Protein AF-A0ABD0YDI0-F1 (afdb_monomer)

Nearest PDB structures (foldseek):
  4bva-assembly1_A  TM=8.780E-01  e=1.620E-19  Mus musculus
  4bv8-assembly2_B-3  TM=8.651E-01  e=1.953E-19  Mus musculus
  4bv8-assembly1_A-2  TM=8.712E-01  e=3.218E-19  Mus musculus
  4bv9-assembly1_A  TM=8.479E-01  e=2.213E-19  Mus musculus
  2i99-assembly1_B  TM=8.454E-01  e=2.355E-19  Homo sapiens

Sequence (232 aa):
MPCGVGGEALGCKIVTAFSNNSQLGLPSVMANILLHDPNTGQLKIILEGNTLTGLRTAAASVVATKELHSGEKCRLAILGAGIQAKAHAFALNHAFKFKENEKAKKLVEELRAECLTDGTDFQVSSTAEQCVRDADVICTTTYASEPILHFEWIKPGVHINAVGAGVNHHSELDTRTYQNSVVVTDSMASASEELKGLANIGVPVYAEIGQIINKTVKIPKTHCTIFHSLGR

Structure (mmCIF, N/CA/C/O backbone):
data_AF-A0ABD0YDI0-F1
#
_entry.id   AF-A0ABD0YDI0-F1
#
loop_
_atom_site.group_PDB
_atom_site.id
_atom_site.type_symbol
_atom_site.label_atom_id
_atom_site.label_alt_id
_atom_site.label_comp_id
_atom_site.label_asym_id
_atom_site.label_entity_id
_atom_site.label_seq_id
_atom_site.pdbx_PDB_ins_code
_atom_site.Cartn_x
_atom_site.Cartn_y
_atom_site.Cartn_z
_atom_site.occupancy
_atom_site.B_iso_or_equiv
_atom_site.auth_seq_id
_atom_site.auth_comp_id
_atom_site.auth_asym_id
_atom_site.auth_atom_id
_atom_site.pdbx_PDB_model_num
ATOM 1 N N . MET A 1 1 ? 14.199 -6.241 -9.375 1.00 85.50 1 MET A N 1
ATOM 2 C CA . MET A 1 1 ? 12.826 -6.784 -9.305 1.00 85.50 1 MET A CA 1
ATOM 3 C C . MET A 1 1 ? 12.355 -7.120 -10.722 1.00 85.50 1 MET A C 1
ATOM 5 O O . MET A 1 1 ? 11.750 -6.263 -11.363 1.00 85.50 1 MET A O 1
ATOM 9 N N . PRO A 1 2 ? 12.702 -8.306 -11.251 1.00 91.38 2 PRO A N 1
ATOM 10 C CA . PRO A 1 2 ? 12.219 -8.768 -12.552 1.00 91.38 2 PRO A CA 1
ATOM 11 C C . PRO A 1 2 ? 10.779 -9.296 -12.461 1.00 91.38 2 PRO A C 1
ATOM 13 O O . PRO A 1 2 ? 10.384 -9.836 -11.424 1.00 91.38 2 PRO A O 1
ATOM 16 N N . CYS A 1 3 ? 10.012 -9.142 -13.538 1.00 90.06 3 CYS A N 1
ATOM 17 C CA . CYS A 1 3 ? 8.675 -9.709 -13.701 1.00 90.06 3 CYS A CA 1
ATOM 18 C C . CYS A 1 3 ? 8.372 -9.948 -15.189 1.00 90.06 3 CYS A C 1
ATOM 20 O O . CYS A 1 3 ? 8.832 -9.197 -16.053 1.00 90.06 3 CYS A O 1
ATOM 22 N N . GLY A 1 4 ? 7.580 -10.979 -15.475 1.00 89.38 4 GLY A N 1
ATOM 23 C CA . GLY A 1 4 ? 7.004 -11.232 -16.789 1.00 89.38 4 GLY A CA 1
ATOM 24 C C . GLY A 1 4 ? 5.523 -11.571 -16.655 1.00 89.38 4 GLY A C 1
ATOM 25 O O . GLY A 1 4 ? 5.143 -12.308 -15.748 1.00 89.38 4 GLY A O 1
ATOM 26 N N . VAL A 1 5 ? 4.696 -11.039 -17.553 1.00 86.19 5 VAL A N 1
ATOM 27 C CA . VAL A 1 5 ? 3.247 -11.282 -17.589 1.00 86.19 5 VAL A CA 1
ATOM 28 C C . VAL A 1 5 ? 2.918 -11.962 -18.907 1.00 86.19 5 VAL A C 1
ATOM 30 O O . VAL A 1 5 ? 2.913 -11.299 -19.934 1.00 86.19 5 VAL A O 1
ATOM 33 N N . GLY A 1 6 ? 2.704 -13.281 -18.891 1.00 76.81 6 GLY A N 1
ATOM 34 C CA . GLY A 1 6 ? 2.026 -14.036 -19.959 1.00 76.81 6 GLY A CA 1
ATOM 35 C C . GLY A 1 6 ? 2.471 -13.818 -21.415 1.00 76.81 6 GLY A C 1
ATOM 36 O O . GLY A 1 6 ? 1.663 -14.035 -22.307 1.00 76.81 6 GLY A O 1
ATOM 37 N N . GLY A 1 7 ? 3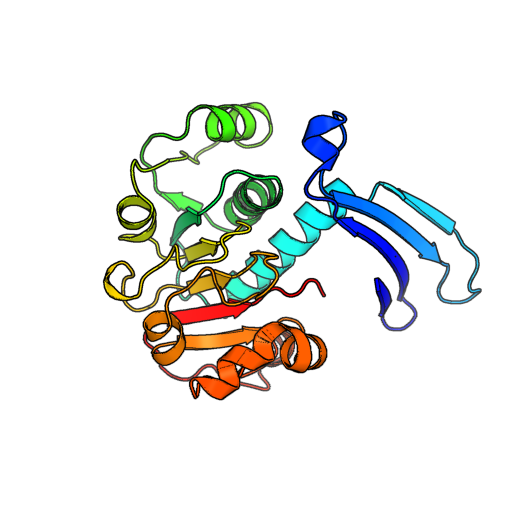.704 -13.376 -21.681 1.00 79.00 7 GLY A N 1
ATOM 38 C CA . GLY A 1 7 ? 4.147 -12.996 -23.033 1.00 79.00 7 GLY A CA 1
ATOM 39 C C . GLY A 1 7 ? 3.702 -11.597 -23.496 1.00 79.00 7 GLY A C 1
ATOM 40 O O . GLY A 1 7 ? 4.008 -11.208 -24.616 1.00 79.00 7 GLY A O 1
ATOM 41 N N . GLU A 1 8 ? 3.024 -10.825 -22.646 1.00 87.06 8 GLU A N 1
ATOM 42 C CA . GLU A 1 8 ? 2.584 -9.448 -22.910 1.00 87.06 8 GLU A CA 1
ATOM 43 C C . GLU A 1 8 ? 3.627 -8.412 -22.479 1.00 87.06 8 GLU A C 1
ATOM 45 O O . GLU A 1 8 ? 3.848 -7.413 -23.162 1.00 87.06 8 GLU A O 1
ATOM 50 N N . ALA A 1 9 ? 4.296 -8.654 -21.349 1.00 90.00 9 ALA A N 1
ATOM 51 C CA . ALA A 1 9 ? 5.314 -7.758 -20.819 1.00 90.00 9 ALA A CA 1
ATOM 52 C C . ALA A 1 9 ? 6.461 -8.541 -20.181 1.00 90.00 9 ALA A C 1
ATOM 54 O O . ALA A 1 9 ? 6.240 -9.516 -19.462 1.00 90.00 9 ALA A O 1
ATOM 55 N N . LEU A 1 10 ? 7.689 -8.073 -20.404 1.00 95.12 10 LEU A N 1
ATOM 56 C CA . LEU A 1 10 ? 8.893 -8.550 -19.733 1.00 95.12 10 LEU A CA 1
ATOM 57 C C . LEU A 1 10 ? 9.683 -7.337 -19.250 1.00 95.12 10 LEU A C 1
ATOM 59 O O . LEU A 1 10 ? 10.094 -6.498 -20.051 1.00 95.12 10 LEU A O 1
ATOM 63 N N . GLY A 1 11 ? 9.896 -7.226 -17.941 1.00 94.44 11 GLY A N 1
ATOM 64 C CA . GLY A 1 11 ? 10.558 -6.057 -17.386 1.00 94.44 11 GLY A CA 1
ATOM 65 C C . GLY A 1 11 ? 11.353 -6.321 -16.121 1.00 94.44 11 GLY A C 1
ATOM 66 O O . GLY A 1 11 ? 11.155 -7.305 -15.408 1.00 94.44 11 GLY A O 1
ATOM 67 N N . CYS A 1 12 ? 12.267 -5.404 -15.826 1.00 94.44 12 CYS A N 1
ATOM 68 C CA . CYS A 1 12 ? 13.015 -5.397 -14.581 1.00 94.44 12 CYS A CA 1
ATOM 69 C C . CYS A 1 12 ? 13.121 -3.980 -14.037 1.00 94.44 12 CYS A C 1
ATOM 71 O O . CYS A 1 12 ? 13.589 -3.073 -14.722 1.00 94.44 12 CYS A O 1
ATOM 73 N N . LYS A 1 13 ? 12.724 -3.804 -12.776 1.00 92.69 13 LYS A N 1
ATOM 74 C CA . LYS A 1 13 ? 13.019 -2.588 -12.022 1.00 92.69 13 LYS A CA 1
ATOM 75 C C . LYS A 1 13 ? 14.285 -2.785 -11.202 1.00 92.69 13 LYS A C 1
ATOM 77 O O . LYS A 1 13 ? 14.351 -3.701 -10.375 1.00 92.69 13 LYS A O 1
ATOM 82 N N . ILE A 1 14 ? 15.249 -1.895 -11.375 1.00 92.88 14 ILE A N 1
ATOM 83 C CA . ILE A 1 14 ? 16.380 -1.732 -10.464 1.00 92.88 14 ILE A CA 1
ATOM 84 C C . ILE A 1 14 ? 16.032 -0.556 -9.562 1.00 92.88 14 ILE A C 1
ATOM 86 O O . ILE A 1 14 ? 15.729 0.518 -10.068 1.00 92.88 14 ILE A O 1
ATOM 90 N N . VAL A 1 15 ? 16.031 -0.769 -8.249 1.00 88.19 15 VAL A N 1
ATOM 91 C CA . VAL A 1 15 ? 15.717 0.260 -7.253 1.00 88.19 15 VAL A CA 1
ATOM 92 C C . VAL A 1 15 ? 16.825 0.316 -6.211 1.00 88.19 15 VAL A C 1
ATOM 94 O O . VAL A 1 15 ? 17.349 -0.722 -5.807 1.00 88.19 15 VAL A O 1
ATOM 97 N N . THR A 1 16 ? 17.180 1.523 -5.791 1.00 86.88 16 THR A N 1
ATOM 98 C CA . THR A 1 16 ? 18.127 1.800 -4.714 1.00 86.88 16 THR A CA 1
ATOM 99 C C . THR A 1 16 ? 17.454 2.670 -3.659 1.00 86.88 16 THR A C 1
ATOM 101 O O . THR A 1 16 ? 16.682 3.567 -3.993 1.00 86.88 16 THR A O 1
ATOM 104 N N . ALA A 1 17 ? 17.737 2.396 -2.386 1.00 81.06 17 ALA A N 1
ATOM 105 C CA . ALA A 1 17 ? 17.218 3.150 -1.251 1.00 81.06 17 ALA A CA 1
ATOM 106 C C . ALA A 1 17 ? 18.374 3.503 -0.305 1.00 81.06 17 ALA A C 1
ATOM 108 O O . ALA A 1 17 ? 19.004 2.618 0.269 1.00 81.06 17 ALA A O 1
ATOM 109 N N . PHE A 1 18 ? 18.670 4.795 -0.178 1.00 81.81 18 PHE A N 1
ATOM 110 C CA . PHE A 1 18 ? 19.773 5.331 0.620 1.00 81.81 18 PHE A CA 1
ATOM 111 C C . PHE A 1 18 ? 19.256 6.495 1.469 1.00 81.81 18 PHE A C 1
ATOM 113 O O . PHE A 1 18 ? 19.060 7.608 0.979 1.00 81.81 18 PHE A O 1
ATOM 120 N N . SER A 1 19 ? 19.049 6.251 2.765 1.00 75.25 19 SER A N 1
ATOM 121 C CA . SER A 1 19 ? 18.480 7.234 3.703 1.00 75.25 19 SER A CA 1
ATOM 122 C C . SER A 1 19 ? 19.301 8.525 3.812 1.00 75.25 19 SER A C 1
ATOM 124 O O . SER A 1 19 ? 18.738 9.594 4.033 1.00 75.25 19 SER A O 1
ATOM 126 N N . ASN A 1 20 ? 20.618 8.442 3.607 1.00 81.69 20 ASN A N 1
ATOM 127 C CA . ASN A 1 20 ? 21.540 9.572 3.750 1.00 81.69 20 ASN A CA 1
ATOM 128 C C . ASN A 1 20 ? 21.683 10.428 2.479 1.00 81.69 20 ASN A C 1
ATOM 130 O O . ASN A 1 20 ? 22.379 11.440 2.512 1.00 81.69 20 ASN A O 1
ATOM 134 N N . ASN A 1 21 ? 21.020 10.077 1.370 1.00 86.44 21 ASN A N 1
ATOM 135 C CA . ASN A 1 21 ? 21.123 10.829 0.112 1.00 86.44 21 ASN A CA 1
ATOM 136 C C . ASN A 1 21 ? 20.626 12.276 0.216 1.00 86.44 21 ASN A C 1
ATOM 138 O O . ASN A 1 21 ? 21.090 13.136 -0.530 1.00 86.44 21 ASN A O 1
ATOM 142 N N . SER A 1 22 ? 19.739 12.569 1.168 1.00 77.31 22 SER A N 1
ATOM 143 C CA . SER A 1 22 ? 19.273 13.933 1.432 1.00 77.31 22 SER A CA 1
ATOM 144 C C . SER A 1 22 ? 20.418 14.886 1.790 1.00 77.31 22 SER A C 1
ATOM 146 O O . SER A 1 22 ? 20.394 16.044 1.383 1.00 77.31 22 SER A O 1
ATOM 148 N N . GLN A 1 23 ? 21.459 14.391 2.469 1.00 89.38 23 GLN A N 1
ATOM 149 C CA . GLN A 1 23 ? 22.661 15.163 2.810 1.00 89.38 23 GLN A CA 1
ATOM 150 C C . GLN A 1 23 ? 23.498 15.516 1.570 1.00 89.38 23 GLN A C 1
ATOM 152 O O . GLN A 1 23 ? 24.307 16.437 1.609 1.00 89.38 23 GLN A O 1
ATOM 157 N N . LEU A 1 24 ? 23.286 14.791 0.469 1.00 91.31 24 LEU A N 1
ATOM 158 C CA . LEU A 1 24 ? 23.951 14.977 -0.820 1.00 91.31 24 LEU A CA 1
ATOM 159 C C . LEU A 1 24 ? 23.067 15.725 -1.834 1.00 91.31 24 LEU A C 1
ATOM 161 O O . LEU A 1 24 ? 23.467 15.885 -2.983 1.00 91.31 24 LEU A O 1
ATOM 165 N N . GLY A 1 25 ? 21.854 16.140 -1.448 1.00 87.56 25 GLY A N 1
ATOM 166 C CA . GLY A 1 25 ? 20.878 16.728 -2.371 1.00 87.56 25 GLY A CA 1
ATOM 167 C C . GLY A 1 25 ? 20.294 15.736 -3.387 1.00 87.56 25 GLY A C 1
ATOM 168 O O . GLY A 1 25 ? 19.751 16.157 -4.405 1.00 87.56 25 GLY A O 1
ATOM 169 N N . LEU A 1 26 ? 20.404 14.427 -3.131 1.00 85.94 26 LEU A N 1
ATOM 170 C CA . LEU A 1 26 ? 19.903 13.364 -4.004 1.00 85.94 26 LEU A CA 1
ATOM 171 C C . LEU A 1 26 ? 18.596 12.753 -3.464 1.00 85.94 26 LEU A C 1
ATOM 173 O O . LEU A 1 26 ? 18.373 12.742 -2.248 1.00 85.94 26 LEU A O 1
ATOM 177 N N . PRO A 1 27 ? 17.740 12.176 -4.332 1.00 79.88 27 PRO A N 1
ATOM 178 C CA . PRO A 1 27 ? 16.584 11.403 -3.886 1.00 79.88 27 PRO A CA 1
ATOM 179 C C . PRO A 1 27 ? 16.993 10.211 -3.009 1.00 79.88 27 PRO A C 1
ATOM 181 O O . PRO A 1 27 ? 17.960 9.505 -3.306 1.00 79.88 27 PRO A O 1
ATOM 184 N N . SER A 1 28 ? 16.226 9.950 -1.945 1.00 76.75 28 SER A N 1
ATOM 185 C CA . SER A 1 28 ? 16.445 8.793 -1.062 1.00 76.75 28 SER A CA 1
ATOM 186 C C . SER A 1 28 ? 16.120 7.460 -1.729 1.00 76.75 28 SER A C 1
ATOM 188 O O . SER A 1 28 ? 16.680 6.438 -1.346 1.00 76.75 28 SER A O 1
ATOM 190 N N . VAL A 1 29 ? 15.249 7.471 -2.739 1.00 79.62 29 VAL A N 1
ATOM 191 C CA . VAL A 1 29 ? 14.921 6.316 -3.573 1.00 79.62 29 VAL A CA 1
ATOM 192 C C . VAL A 1 29 ? 15.131 6.694 -5.033 1.00 79.62 29 VAL A C 1
ATOM 194 O O . VAL A 1 29 ? 14.661 7.742 -5.478 1.00 79.62 29 VAL A O 1
ATOM 197 N N . MET A 1 30 ? 15.842 5.845 -5.770 1.00 87.62 30 MET A N 1
ATOM 198 C CA . MET A 1 30 ? 16.027 5.963 -7.216 1.00 87.62 30 MET A CA 1
ATOM 199 C C . MET A 1 30 ? 15.696 4.635 -7.888 1.00 87.62 30 MET A C 1
ATOM 201 O O . MET A 1 30 ? 16.045 3.573 -7.374 1.00 87.62 30 MET A O 1
ATOM 205 N N . ALA A 1 31 ? 15.035 4.676 -9.038 1.00 90.44 31 ALA A N 1
ATOM 206 C CA . ALA A 1 31 ? 14.636 3.493 -9.769 1.00 90.44 31 ALA A CA 1
ATOM 207 C C . ALA A 1 31 ? 14.792 3.689 -11.275 1.00 90.44 31 ALA A C 1
ATOM 209 O O . ALA A 1 31 ? 14.579 4.771 -11.808 1.00 90.44 31 ALA A O 1
ATOM 210 N N . ASN A 1 32 ? 15.125 2.602 -11.960 1.00 94.19 32 ASN A N 1
ATOM 211 C CA . ASN A 1 32 ? 15.124 2.510 -13.414 1.00 94.19 32 ASN A CA 1
ATOM 212 C C . ASN A 1 32 ? 14.342 1.263 -13.813 1.00 94.19 32 ASN A C 1
ATOM 214 O O . ASN A 1 32 ? 14.479 0.213 -13.176 1.00 94.19 32 ASN A O 1
ATOM 218 N N . ILE A 1 33 ? 13.527 1.375 -14.857 1.00 94.69 33 ILE A N 1
ATOM 219 C CA . ILE A 1 33 ? 12.735 0.268 -15.391 1.00 94.69 33 ILE A CA 1
ATOM 220 C C . ILE A 1 33 ? 13.248 -0.062 -16.783 1.00 94.69 33 ILE A C 1
ATOM 222 O O . ILE A 1 33 ? 13.309 0.797 -17.658 1.00 94.69 33 ILE A O 1
ATOM 226 N N . LEU A 1 34 ? 13.600 -1.326 -16.973 1.00 96.25 34 LEU A N 1
ATOM 227 C CA . LEU A 1 34 ? 13.987 -1.898 -18.248 1.00 96.25 34 LEU A CA 1
ATOM 228 C C . LEU A 1 34 ? 12.804 -2.703 -18.779 1.00 96.25 34 LEU A C 1
ATOM 230 O O . LEU A 1 34 ? 12.284 -3.557 -18.057 1.00 96.25 34 LEU A O 1
ATOM 234 N N . LEU A 1 35 ? 12.391 -2.441 -20.018 1.00 95.81 35 LEU A N 1
ATOM 235 C CA . LEU A 1 35 ? 11.352 -3.203 -20.711 1.00 95.81 35 LEU A CA 1
ATOM 236 C C . LEU A 1 35 ? 11.945 -3.915 -21.918 1.00 95.81 35 LEU A C 1
ATOM 238 O O . LEU A 1 35 ? 12.575 -3.297 -22.781 1.00 95.81 35 LEU A O 1
ATOM 242 N N . HIS A 1 36 ? 11.705 -5.215 -21.973 1.00 96.69 36 HIS A N 1
ATOM 243 C CA . HIS A 1 36 ? 12.138 -6.101 -23.033 1.00 96.69 36 HIS A CA 1
ATOM 244 C C . HIS A 1 36 ? 10.936 -6.538 -23.864 1.00 96.69 36 HIS A C 1
ATOM 246 O O . HIS A 1 36 ? 9.820 -6.663 -23.360 1.00 96.69 36 HIS A O 1
ATOM 252 N N . ASP A 1 37 ? 11.181 -6.804 -25.140 1.00 95.19 37 ASP A N 1
ATOM 253 C CA . ASP A 1 37 ? 10.249 -7.542 -25.977 1.00 95.19 37 ASP A CA 1
ATOM 254 C C . ASP A 1 37 ? 10.120 -8.971 -25.415 1.00 95.19 37 ASP A C 1
ATOM 256 O O . ASP A 1 37 ? 11.128 -9.679 -25.331 1.00 95.19 37 ASP A O 1
ATOM 260 N N . PRO A 1 38 ? 8.916 -9.407 -25.010 1.00 94.44 38 PRO A N 1
ATOM 261 C CA . PRO A 1 38 ? 8.718 -10.720 -24.403 1.00 94.44 38 PRO A CA 1
ATOM 262 C C . PRO A 1 38 ? 8.961 -11.885 -25.376 1.00 94.44 38 PRO A C 1
ATOM 264 O O . PRO A 1 38 ? 9.244 -12.991 -24.923 1.00 94.44 38 PRO A O 1
ATOM 267 N N . ASN A 1 39 ? 8.890 -11.652 -26.692 1.00 94.06 39 ASN A N 1
ATOM 268 C CA . ASN A 1 39 ? 9.080 -12.686 -27.712 1.00 94.06 39 ASN A CA 1
ATOM 269 C C . ASN A 1 39 ? 10.548 -12.848 -28.114 1.00 94.06 39 ASN A C 1
ATOM 271 O O . ASN A 1 39 ? 10.978 -13.945 -28.463 1.00 94.06 39 ASN A O 1
ATOM 275 N N . THR A 1 40 ? 11.316 -11.755 -28.100 1.00 95.31 40 THR A N 1
ATOM 276 C CA . THR A 1 40 ? 12.705 -11.747 -28.599 1.00 95.31 40 THR A CA 1
ATOM 277 C C . THR A 1 40 ? 13.752 -11.527 -27.509 1.00 95.31 40 THR A C 1
ATOM 279 O O . THR A 1 4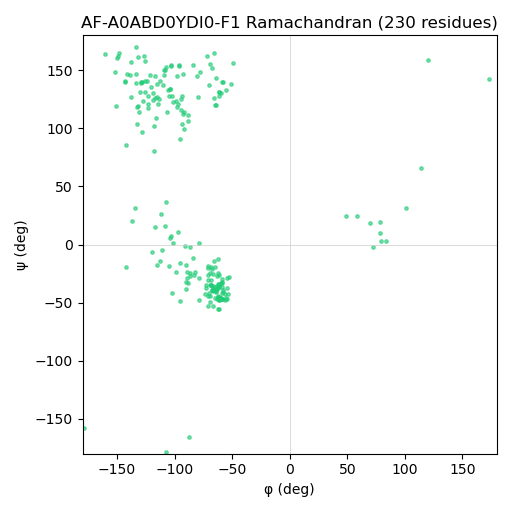0 ? 14.941 -11.731 -27.749 1.00 95.31 40 THR A O 1
ATOM 282 N N . GLY A 1 41 ? 13.345 -11.081 -26.318 1.00 94.00 41 GLY A N 1
ATOM 283 C CA . GLY A 1 41 ? 14.239 -10.673 -25.232 1.00 94.00 41 GLY A CA 1
ATOM 284 C C . GLY A 1 41 ? 14.957 -9.338 -25.475 1.00 94.00 41 GLY A C 1
ATOM 285 O O . GLY A 1 41 ? 15.692 -8.871 -24.599 1.00 94.00 41 GLY A O 1
ATOM 286 N N . GLN A 1 42 ? 14.753 -8.698 -26.635 1.00 97.38 42 GLN A N 1
ATOM 287 C CA . GLN A 1 42 ? 15.406 -7.438 -26.987 1.00 97.38 42 GLN A CA 1
ATOM 288 C C . GLN A 1 42 ? 15.015 -6.337 -25.995 1.00 97.38 42 GLN A C 1
ATOM 290 O O . GLN A 1 42 ? 13.832 -6.073 -25.804 1.00 97.38 42 GLN A O 1
ATOM 295 N N . LEU A 1 43 ? 15.995 -5.645 -25.407 1.00 97.19 43 LEU A N 1
ATOM 296 C CA . LEU A 1 43 ? 15.739 -4.447 -24.604 1.00 97.19 43 LEU A CA 1
ATOM 297 C C . LEU A 1 43 ? 15.172 -3.340 -25.504 1.00 97.19 43 LEU A C 1
ATOM 299 O O . LEU A 1 43 ? 15.821 -2.925 -26.464 1.00 97.19 43 LEU A O 1
ATOM 303 N N . LYS A 1 44 ? 13.962 -2.869 -25.199 1.00 97.06 44 LYS A N 1
ATOM 304 C CA . LYS A 1 44 ? 13.253 -1.859 -25.997 1.00 97.06 44 LYS A CA 1
ATOM 305 C C . LYS A 1 44 ? 13.323 -0.476 -25.373 1.00 97.06 44 LYS A C 1
ATOM 307 O O . LYS A 1 44 ? 13.460 0.502 -26.100 1.00 97.06 44 LYS A O 1
ATOM 312 N N . ILE A 1 45 ? 13.175 -0.394 -24.051 1.00 95.88 45 ILE A N 1
ATOM 313 C CA . ILE A 1 45 ? 13.004 0.879 -23.349 1.00 95.88 45 ILE A CA 1
ATOM 314 C C . ILE A 1 45 ? 13.740 0.833 -22.008 1.00 95.88 45 ILE A C 1
ATOM 316 O O . ILE A 1 45 ? 13.696 -0.174 -21.298 1.00 95.88 45 ILE A O 1
ATOM 320 N N . ILE A 1 46 ? 14.375 1.952 -21.660 1.00 95.94 46 ILE A N 1
ATOM 321 C CA . ILE A 1 46 ? 14.819 2.270 -20.303 1.00 95.94 46 ILE A CA 1
ATOM 322 C C . ILE A 1 46 ? 14.059 3.524 -19.860 1.00 95.94 46 ILE A C 1
ATOM 324 O O . ILE A 1 46 ? 14.066 4.528 -20.572 1.00 95.94 46 ILE A O 1
ATOM 328 N N . LEU A 1 47 ? 13.392 3.458 -18.710 1.00 93.31 47 LEU A N 1
ATOM 329 C CA . LEU A 1 47 ? 12.619 4.557 -18.128 1.00 93.31 47 LEU A CA 1
ATOM 330 C C . LEU A 1 47 ? 13.148 4.916 -16.740 1.00 93.31 47 LEU A C 1
ATOM 332 O O . LEU A 1 47 ? 13.520 4.032 -15.963 1.00 93.31 47 LEU A O 1
ATOM 336 N N . GLU A 1 48 ? 13.086 6.205 -16.409 1.00 91.88 48 GLU A N 1
ATOM 337 C CA . GLU A 1 48 ? 13.128 6.673 -15.022 1.00 91.88 48 GLU A CA 1
ATOM 338 C C . GLU A 1 48 ? 11.943 6.047 -14.260 1.00 91.88 48 GLU A C 1
ATOM 340 O O . GLU A 1 48 ? 10.813 6.006 -14.754 1.00 91.88 48 GLU A O 1
ATOM 345 N N . GLY A 1 49 ? 12.220 5.463 -13.097 1.00 86.69 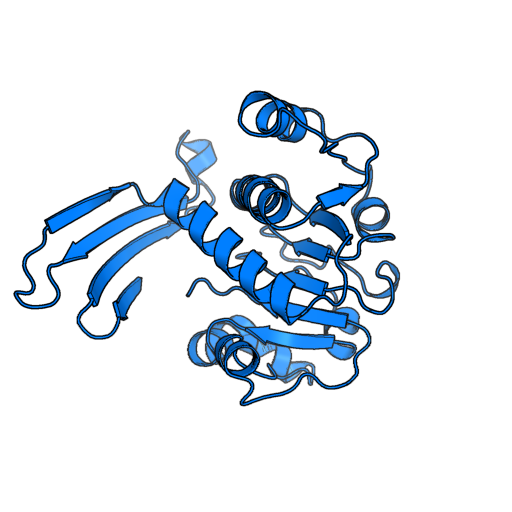49 GLY A N 1
ATOM 346 C CA . GLY A 1 49 ? 11.302 4.572 -12.395 1.00 86.69 49 GLY A CA 1
ATOM 347 C C . GLY A 1 49 ? 10.720 5.127 -11.099 1.00 86.69 49 GLY A C 1
ATOM 348 O O . GLY A 1 49 ? 9.888 4.440 -10.502 1.00 86.69 49 GLY A O 1
ATOM 349 N N . ASN A 1 50 ? 11.128 6.304 -10.620 1.00 82.94 50 ASN A N 1
ATOM 350 C CA . ASN A 1 50 ? 10.681 6.851 -9.336 1.00 82.94 50 ASN A CA 1
ATOM 351 C C . ASN A 1 50 ? 9.202 7.186 -9.363 1.00 82.94 50 ASN A C 1
ATOM 353 O O . ASN A 1 50 ? 8.441 6.692 -8.525 1.00 82.94 50 ASN A O 1
ATOM 357 N N . THR A 1 51 ? 8.788 7.970 -10.358 1.00 82.75 51 THR A N 1
ATOM 358 C CA . THR A 1 51 ? 7.382 8.352 -10.523 1.00 82.75 51 THR A CA 1
ATOM 359 C C . THR A 1 51 ? 6.515 7.112 -10.717 1.00 82.75 51 THR A C 1
ATOM 361 O O . THR A 1 51 ? 5.504 6.942 -10.035 1.00 82.75 51 THR A O 1
ATOM 364 N N . LEU A 1 52 ? 6.962 6.181 -11.567 1.00 85.50 52 LEU A N 1
ATOM 365 C CA . LEU A 1 52 ? 6.269 4.911 -11.791 1.00 85.50 52 LEU A CA 1
ATOM 366 C C . LEU A 1 52 ? 6.196 4.058 -10.521 1.00 85.50 52 LEU A C 1
ATOM 368 O O . LEU A 1 52 ? 5.164 3.447 -10.267 1.00 85.50 52 LEU A O 1
ATOM 372 N N . THR A 1 53 ? 7.242 4.050 -9.690 1.00 83.25 53 THR A N 1
ATOM 373 C CA . THR A 1 53 ? 7.240 3.334 -8.407 1.00 83.25 53 THR A CA 1
ATOM 374 C C . THR A 1 53 ? 6.212 3.915 -7.442 1.00 83.25 53 THR A C 1
ATOM 376 O O . THR A 1 53 ? 5.544 3.138 -6.767 1.00 83.25 53 THR A O 1
ATOM 379 N N . GLY A 1 54 ? 6.051 5.241 -7.396 1.00 84.88 54 GLY A N 1
ATOM 380 C CA . GLY A 1 54 ? 4.985 5.893 -6.631 1.00 84.88 54 GLY A CA 1
ATOM 381 C C . GLY A 1 54 ? 3.594 5.498 -7.129 1.00 84.88 54 GLY A C 1
ATOM 382 O O . GLY A 1 54 ? 2.784 4.968 -6.369 1.00 84.88 54 GLY A O 1
ATOM 383 N N . LEU A 1 55 ? 3.343 5.696 -8.425 1.00 86.62 55 LEU A N 1
ATOM 384 C CA . LEU A 1 55 ? 2.031 5.471 -9.036 1.00 86.62 55 LEU A CA 1
ATOM 385 C C . LEU A 1 55 ? 1.577 4.014 -8.953 1.00 86.62 55 LEU A C 1
ATOM 387 O O . LEU A 1 55 ? 0.433 3.752 -8.597 1.00 86.62 55 LEU A O 1
ATOM 391 N N . ARG A 1 56 ? 2.463 3.058 -9.247 1.00 88.88 56 ARG A N 1
ATOM 392 C CA . ARG A 1 56 ? 2.096 1.636 -9.243 1.00 88.88 56 ARG A CA 1
ATOM 393 C C . ARG A 1 56 ? 1.816 1.110 -7.832 1.00 88.88 56 ARG A C 1
ATOM 395 O O . ARG A 1 56 ? 0.917 0.296 -7.672 1.00 88.88 56 ARG A O 1
ATOM 402 N N . THR A 1 57 ? 2.535 1.594 -6.811 1.00 90.75 57 THR A N 1
ATOM 403 C CA . THR A 1 57 ? 2.235 1.253 -5.409 1.00 90.75 57 THR A CA 1
ATOM 404 C C . THR A 1 57 ? 0.864 1.810 -5.016 1.00 90.75 57 THR A C 1
ATOM 406 O O . THR A 1 57 ? 0.030 1.082 -4.488 1.00 90.75 57 THR A O 1
ATOM 409 N N . ALA A 1 58 ? 0.588 3.074 -5.350 1.00 91.62 58 ALA A N 1
ATOM 410 C CA . ALA A 1 58 ? -0.713 3.685 -5.087 1.00 91.62 58 ALA A CA 1
ATOM 411 C C . ALA A 1 58 ? -1.863 2.985 -5.834 1.00 91.62 58 ALA A C 1
ATOM 413 O O . ALA A 1 58 ? -2.946 2.810 -5.278 1.00 91.62 58 ALA A O 1
ATOM 414 N N . ALA A 1 59 ? -1.629 2.536 -7.070 1.00 91.62 59 ALA A N 1
ATOM 415 C CA . ALA A 1 59 ? -2.601 1.775 -7.849 1.00 91.62 59 ALA A CA 1
ATOM 416 C C . ALA A 1 59 ? -2.929 0.414 -7.211 1.00 91.62 59 ALA A C 1
ATOM 418 O O . ALA A 1 59 ? -4.102 0.045 -7.159 1.00 91.62 59 ALA A O 1
ATOM 419 N N . ALA A 1 60 ? -1.932 -0.302 -6.677 1.00 94.56 60 ALA A N 1
ATOM 420 C CA . ALA A 1 60 ? -2.165 -1.540 -5.933 1.00 94.56 60 ALA A CA 1
ATOM 421 C C . ALA A 1 60 ? -3.054 -1.291 -4.701 1.00 94.56 60 ALA A C 1
ATOM 423 O O . ALA A 1 60 ? -4.053 -1.985 -4.518 1.00 94.56 60 ALA A O 1
ATOM 424 N N . SER A 1 61 ? -2.769 -0.236 -3.930 1.00 95.50 61 SER A N 1
ATOM 425 C CA . SER A 1 61 ? -3.603 0.187 -2.794 1.00 95.50 61 SER A CA 1
ATOM 426 C C . SER A 1 61 ? -5.026 0.580 -3.208 1.00 95.50 61 SER A C 1
ATOM 428 O O . SER A 1 61 ? -5.981 0.293 -2.491 1.00 95.50 61 SER A O 1
ATOM 430 N N . VAL A 1 62 ? -5.214 1.202 -4.379 1.00 93.31 62 VAL A N 1
ATOM 431 C CA . VAL A 1 62 ? -6.556 1.498 -4.919 1.00 93.31 62 VAL A CA 1
ATOM 432 C C . VAL A 1 62 ? -7.326 0.212 -5.204 1.00 93.31 62 VAL A C 1
ATOM 434 O O . VAL A 1 62 ? -8.493 0.112 -4.830 1.00 93.31 62 VAL A O 1
ATOM 437 N N . VAL A 1 63 ? -6.692 -0.763 -5.862 1.00 94.50 63 VAL A N 1
ATOM 438 C CA . VAL A 1 63 ? -7.313 -2.064 -6.152 1.00 94.50 63 VAL A CA 1
ATOM 439 C C . VAL A 1 63 ? -7.670 -2.776 -4.852 1.00 94.50 63 VAL A C 1
ATOM 441 O O . VAL A 1 63 ? -8.812 -3.196 -4.691 1.00 94.50 63 VAL A O 1
ATOM 444 N N . ALA A 1 64 ? -6.742 -2.832 -3.897 1.00 95.81 64 ALA A N 1
ATOM 445 C CA . ALA A 1 64 ? -7.004 -3.409 -2.588 1.00 95.81 64 ALA A CA 1
ATOM 446 C C . ALA A 1 64 ? -8.172 -2.700 -1.888 1.00 95.81 64 ALA A C 1
ATOM 448 O O . ALA A 1 64 ? -9.121 -3.349 -1.466 1.00 95.81 64 ALA A O 1
ATOM 449 N N . THR A 1 65 ? -8.186 -1.368 -1.872 1.00 95.06 65 THR A N 1
ATOM 450 C CA . THR A 1 65 ? -9.278 -0.594 -1.265 1.00 95.06 65 THR A CA 1
ATOM 451 C C . THR A 1 65 ? -10.632 -0.918 -1.900 1.00 95.06 65 THR A C 1
ATOM 453 O O . THR A 1 65 ? -11.606 -1.075 -1.172 1.00 95.06 65 THR A O 1
ATOM 456 N N . LYS A 1 66 ? -10.717 -1.081 -3.228 1.00 92.06 66 LYS A N 1
ATOM 457 C CA . LYS A 1 66 ? -11.978 -1.434 -3.912 1.00 92.06 66 LYS A CA 1
ATOM 458 C C . LYS A 1 66 ? -12.546 -2.786 -3.480 1.00 92.06 66 LYS A C 1
ATOM 460 O O . LYS A 1 66 ? -13.762 -2.936 -3.438 1.00 92.06 66 LYS A O 1
ATOM 465 N N . GLU A 1 67 ? -11.681 -3.744 -3.164 1.00 94.44 67 GLU A N 1
ATOM 466 C CA . GLU A 1 67 ? -12.091 -5.088 -2.744 1.00 94.44 67 GLU A CA 1
ATOM 467 C C . GLU A 1 67 ? -12.297 -5.200 -1.224 1.00 94.44 67 GLU A C 1
ATOM 469 O O . GLU A 1 67 ? -13.078 -6.029 -0.755 1.00 94.44 67 GLU A O 1
ATOM 474 N N . LEU A 1 68 ? -11.580 -4.386 -0.442 1.00 94.62 68 LEU A N 1
ATOM 475 C CA . LEU A 1 68 ? -11.465 -4.526 1.014 1.00 94.62 68 LEU A CA 1
ATOM 476 C C . LEU A 1 68 ? -12.289 -3.507 1.810 1.00 94.62 68 LEU A C 1
ATOM 478 O O . LEU A 1 68 ? -12.533 -3.731 2.999 1.00 94.62 68 LEU A O 1
ATOM 482 N N . HIS A 1 69 ? -12.710 -2.405 1.186 1.00 91.50 69 HIS A N 1
ATOM 483 C CA . HIS A 1 69 ? -13.569 -1.389 1.790 1.00 91.50 69 HIS A CA 1
ATOM 484 C C . HIS A 1 69 ? -15.004 -1.498 1.258 1.00 91.50 69 HIS A C 1
ATOM 486 O O . HIS A 1 69 ? -15.249 -1.467 0.054 1.00 91.50 69 HIS A O 1
ATOM 492 N N . SER A 1 70 ? -15.979 -1.567 2.164 1.00 80.94 70 SER A N 1
ATOM 493 C CA . SER A 1 70 ? -17.400 -1.556 1.818 1.00 80.94 70 SER A CA 1
ATOM 494 C C . SER A 1 70 ? -17.971 -0.136 1.924 1.00 80.94 70 SER A C 1
ATOM 496 O O . SER A 1 70 ? -18.442 0.261 2.990 1.00 80.94 70 SER A O 1
ATOM 498 N N . GLY A 1 71 ? -17.939 0.637 0.836 1.00 73.00 71 GLY A N 1
ATOM 499 C CA . GLY A 1 71 ? -18.538 1.975 0.803 1.00 73.00 71 GLY A CA 1
ATOM 500 C C . GLY A 1 71 ? -18.240 2.759 -0.476 1.00 73.00 71 GLY A C 1
ATOM 501 O O . GLY A 1 71 ? -17.145 2.687 -1.021 1.00 73.00 71 GLY A O 1
ATOM 502 N N . GLU A 1 72 ? -19.223 3.526 -0.962 1.00 65.00 72 GLU A N 1
ATOM 503 C CA . GLU A 1 72 ? -19.048 4.416 -2.129 1.00 65.00 72 GLU A CA 1
ATOM 504 C C . GLU A 1 72 ? -18.421 5.770 -1.762 1.00 65.00 72 GLU A C 1
ATOM 506 O O . GLU A 1 72 ? -17.798 6.427 -2.596 1.00 65.00 72 GLU A O 1
ATOM 511 N N . LYS A 1 73 ? -18.613 6.209 -0.512 1.00 69.88 73 LYS A N 1
ATOM 512 C CA . LYS A 1 73 ? -18.035 7.436 0.043 1.00 69.88 73 LYS A CA 1
ATOM 513 C C . LYS A 1 73 ? -17.236 7.067 1.274 1.00 69.88 73 LYS A C 1
ATOM 515 O O . LYS A 1 73 ? -17.779 6.461 2.193 1.00 69.88 73 LYS A O 1
ATOM 520 N N . CYS A 1 74 ? -15.991 7.501 1.303 1.00 79.31 74 CYS A N 1
ATOM 521 C CA . CYS A 1 74 ? -15.075 7.245 2.397 1.00 79.31 74 CYS A CA 1
ATOM 522 C C . CYS A 1 74 ? -14.379 8.542 2.818 1.00 79.31 74 CYS A C 1
ATOM 524 O O . CYS A 1 74 ? -14.386 9.542 2.100 1.00 79.31 74 CYS A O 1
ATOM 526 N N . ARG A 1 75 ? -13.812 8.551 4.021 1.00 86.81 75 ARG A N 1
ATOM 527 C CA . ARG A 1 75 ? -12.813 9.514 4.489 1.00 86.81 75 ARG A CA 1
ATOM 528 C C . ARG A 1 75 ? -11.443 8.850 4.422 1.00 86.81 75 ARG A C 1
ATOM 530 O O . ARG A 1 75 ? -11.256 7.796 5.031 1.00 86.81 75 ARG A O 1
ATOM 537 N N . LEU A 1 76 ? -10.517 9.456 3.682 1.00 89.25 76 LEU A N 1
ATOM 538 C CA . LEU A 1 76 ? -9.133 9.001 3.583 1.00 89.25 76 LEU A CA 1
ATOM 539 C C . LEU A 1 76 ? -8.273 9.725 4.610 1.00 89.25 76 LEU A C 1
ATOM 541 O O . LEU A 1 76 ? -8.244 10.953 4.637 1.00 89.25 76 LEU A O 1
ATOM 545 N N . ALA A 1 77 ? -7.529 8.957 5.395 1.00 91.56 77 ALA A N 1
ATOM 546 C CA . ALA A 1 77 ? -6.426 9.451 6.201 1.00 91.56 77 ALA A CA 1
ATOM 547 C C . ALA A 1 77 ? -5.101 8.951 5.627 1.00 91.56 77 ALA A C 1
ATOM 549 O O . ALA A 1 77 ? -4.975 7.782 5.266 1.00 91.56 77 ALA A O 1
ATOM 550 N N . ILE A 1 78 ? -4.099 9.824 5.563 1.00 91.12 78 ILE A N 1
ATOM 551 C CA . ILE A 1 78 ? -2.746 9.455 5.141 1.00 91.12 78 ILE A CA 1
ATOM 552 C C . ILE A 1 78 ? -1.786 9.840 6.259 1.00 91.12 78 ILE A C 1
ATOM 554 O O . ILE A 1 78 ? -1.643 11.015 6.594 1.00 91.12 78 ILE A O 1
ATOM 558 N N . LEU A 1 79 ? -1.118 8.839 6.826 1.00 90.94 79 LEU A N 1
ATOM 559 C CA . LEU A 1 79 ? -0.023 9.031 7.762 1.00 90.94 79 LEU A CA 1
ATOM 560 C C . LEU A 1 79 ? 1.290 9.019 6.975 1.00 90.94 79 LEU A C 1
ATOM 562 O O . LEU A 1 79 ? 1.685 8.006 6.393 1.00 90.94 79 LEU A O 1
ATOM 566 N N . GLY A 1 80 ? 1.941 10.179 6.929 1.00 84.75 80 GLY A N 1
ATOM 567 C CA . GLY A 1 80 ? 3.124 10.440 6.113 1.00 84.75 80 GLY A CA 1
ATOM 568 C C . GLY A 1 80 ? 2.902 11.570 5.112 1.00 84.75 80 GLY A C 1
ATOM 569 O O . GLY A 1 80 ? 1.775 11.915 4.774 1.00 84.75 80 GLY A O 1
ATOM 570 N N . ALA A 1 81 ? 3.998 12.168 4.649 1.00 82.19 81 ALA A N 1
ATOM 571 C CA . ALA A 1 81 ? 3.965 13.296 3.713 1.00 82.19 81 ALA A CA 1
ATOM 572 C C . ALA A 1 81 ? 5.018 13.182 2.593 1.00 82.19 81 ALA A C 1
ATOM 574 O O . ALA A 1 81 ? 5.416 14.179 1.999 1.00 82.19 81 ALA A O 1
ATOM 575 N N . GLY A 1 82 ? 5.520 11.967 2.344 1.00 78.56 82 GLY A N 1
ATOM 576 C CA . GLY A 1 82 ? 6.522 11.695 1.311 1.00 78.56 82 GLY A CA 1
ATOM 577 C C . GLY A 1 82 ? 5.923 11.404 -0.069 1.00 78.56 82 GLY A C 1
ATOM 578 O O . GLY A 1 82 ? 4.732 11.584 -0.313 1.00 78.56 82 GLY A O 1
ATOM 579 N N . ILE A 1 83 ? 6.756 10.869 -0.966 1.00 80.12 83 ILE A N 1
ATOM 580 C CA . ILE A 1 83 ? 6.374 10.526 -2.350 1.00 80.12 83 ILE A CA 1
ATOM 581 C C . ILE A 1 83 ? 5.172 9.570 -2.387 1.00 80.12 83 ILE A C 1
ATOM 583 O O . ILE A 1 83 ? 4.253 9.765 -3.180 1.00 80.12 83 ILE A O 1
ATOM 587 N N . GLN A 1 84 ? 5.149 8.561 -1.508 1.00 85.31 84 GLN A N 1
ATOM 588 C CA . GLN A 1 84 ? 4.033 7.616 -1.443 1.00 85.31 84 GLN A CA 1
ATOM 589 C C . GLN A 1 84 ? 2.746 8.281 -0.950 1.00 85.31 84 GLN A C 1
ATOM 591 O O . GLN A 1 84 ? 1.698 8.019 -1.530 1.00 85.31 84 GLN A O 1
ATOM 596 N N . ALA A 1 85 ? 2.813 9.190 0.028 1.00 85.19 85 ALA A N 1
ATOM 597 C CA . ALA A 1 85 ? 1.647 9.952 0.478 1.00 85.19 85 ALA A CA 1
ATOM 598 C C . ALA A 1 85 ? 1.028 10.761 -0.674 1.00 85.19 85 ALA A C 1
ATOM 600 O O . ALA A 1 85 ? -0.177 10.683 -0.904 1.00 85.19 85 ALA A O 1
ATOM 601 N N . LYS A 1 86 ? 1.863 11.466 -1.453 1.00 82.44 86 LYS A N 1
ATOM 602 C CA . LYS A 1 86 ? 1.427 12.238 -2.629 1.00 82.44 86 LYS A CA 1
ATOM 603 C C . LYS A 1 86 ? 0.788 11.343 -3.697 1.00 82.44 86 LYS A C 1
ATOM 605 O O . LYS A 1 86 ? -0.304 11.640 -4.173 1.00 82.44 86 LYS A O 1
ATOM 610 N N . ALA A 1 87 ? 1.428 10.221 -4.032 1.00 86.81 87 ALA A N 1
ATOM 611 C CA . ALA A 1 87 ? 0.904 9.278 -5.020 1.00 86.81 87 ALA A CA 1
ATOM 612 C C . ALA A 1 87 ? -0.418 8.623 -4.574 1.00 86.81 87 ALA A C 1
ATOM 614 O O . ALA A 1 87 ? -1.328 8.474 -5.387 1.00 86.81 87 ALA A O 1
ATOM 615 N N . HIS A 1 88 ? -0.551 8.268 -3.291 1.00 89.94 88 HIS A N 1
ATOM 616 C CA . HIS A 1 88 ? -1.778 7.683 -2.739 1.00 89.94 88 HIS A CA 1
ATOM 617 C C . HIS A 1 88 ? -2.913 8.698 -2.680 1.00 89.94 88 HIS A C 1
ATOM 619 O O . HIS A 1 88 ? -4.018 8.373 -3.106 1.00 89.94 88 HIS A O 1
ATOM 625 N N . ALA A 1 89 ? -2.636 9.928 -2.233 1.00 84.00 89 ALA A N 1
ATOM 626 C CA . ALA A 1 89 ? -3.595 11.027 -2.284 1.00 84.00 89 ALA A CA 1
ATOM 627 C C . ALA A 1 89 ? -4.128 11.225 -3.708 1.00 84.00 89 ALA A C 1
ATOM 629 O O . ALA A 1 89 ? -5.338 11.280 -3.912 1.00 84.00 89 ALA A O 1
ATOM 630 N N . PHE A 1 90 ? -3.233 11.253 -4.699 1.00 82.06 90 PHE A N 1
ATOM 631 C CA . PHE A 1 90 ? -3.604 11.374 -6.105 1.00 82.06 90 PHE A CA 1
ATOM 632 C C . PHE A 1 90 ? -4.476 10.206 -6.589 1.00 82.06 90 PHE A C 1
ATOM 634 O O . PHE A 1 90 ? -5.576 10.424 -7.102 1.00 82.06 90 PHE A O 1
ATOM 641 N N . ALA A 1 91 ? -4.000 8.968 -6.433 1.00 84.56 91 ALA A N 1
ATOM 642 C CA . ALA A 1 91 ? -4.638 7.797 -7.027 1.00 84.56 91 ALA A CA 1
ATOM 643 C C . ALA A 1 91 ? -5.973 7.451 -6.357 1.00 84.56 91 ALA A C 1
ATOM 645 O O . ALA A 1 91 ? -6.961 7.184 -7.045 1.00 84.56 91 ALA A O 1
ATOM 646 N N . LEU A 1 92 ? -6.024 7.485 -5.022 1.00 82.00 92 LEU A N 1
ATOM 647 C CA . LEU A 1 92 ? -7.250 7.188 -4.290 1.00 82.00 92 LEU A CA 1
ATOM 648 C C . LEU A 1 92 ? -8.306 8.252 -4.554 1.00 82.00 92 LEU A C 1
ATOM 650 O O . LEU A 1 92 ? -9.470 7.894 -4.692 1.00 82.00 92 LEU A O 1
ATOM 654 N N . ASN A 1 93 ? -7.931 9.530 -4.676 1.00 77.50 93 ASN A N 1
ATOM 655 C CA . ASN A 1 93 ? -8.913 10.585 -4.923 1.00 77.50 93 ASN A CA 1
ATOM 656 C C . ASN A 1 93 ? -9.556 10.511 -6.312 1.00 77.50 93 ASN A C 1
ATOM 658 O O . ASN A 1 93 ? -10.718 10.859 -6.491 1.00 77.50 93 ASN A O 1
ATOM 662 N N . HIS A 1 94 ? -8.823 10.013 -7.305 1.00 71.44 94 HIS A N 1
ATOM 663 C CA . HIS A 1 94 ? -9.415 9.726 -8.611 1.00 71.44 94 HIS A CA 1
ATOM 664 C C . HIS A 1 94 ? -10.351 8.511 -8.569 1.00 71.44 94 HIS A C 1
ATOM 666 O O . HIS A 1 94 ? -11.306 8.439 -9.341 1.00 71.44 94 HIS A O 1
ATOM 672 N N . ALA A 1 95 ? -10.085 7.546 -7.686 1.00 58.97 95 ALA A N 1
ATOM 673 C CA . ALA A 1 95 ? -10.870 6.321 -7.577 1.00 58.97 95 ALA A CA 1
ATOM 674 C C . ALA A 1 95 ? -12.096 6.445 -6.653 1.00 58.97 95 ALA A C 1
ATOM 676 O O . ALA A 1 95 ? -13.071 5.722 -6.860 1.00 58.97 95 ALA A O 1
ATOM 677 N N . PHE A 1 96 ? -12.057 7.341 -5.662 1.00 57.34 96 PHE A N 1
ATOM 678 C CA . PHE A 1 96 ? -13.065 7.511 -4.613 1.00 57.34 96 PHE A CA 1
ATOM 679 C C . PHE A 1 96 ? -13.322 8.998 -4.330 1.00 57.34 96 PHE A C 1
ATOM 681 O O . PHE A 1 96 ? -12.403 9.809 -4.369 1.00 57.34 96 PHE A O 1
ATOM 688 N N . LYS A 1 97 ? -14.566 9.370 -3.992 1.00 54.62 97 LYS A N 1
ATOM 689 C CA . LYS A 1 97 ? -14.906 10.749 -3.589 1.00 54.62 97 LYS A CA 1
ATOM 690 C C . LYS A 1 97 ? -14.797 10.909 -2.069 1.00 54.62 97 LYS A C 1
ATOM 692 O O . LYS A 1 97 ? -15.605 10.326 -1.342 1.00 54.62 97 LYS A O 1
ATOM 697 N N . PHE A 1 98 ? -13.852 11.725 -1.602 1.00 55.44 98 PHE A N 1
ATOM 698 C CA . PHE A 1 98 ? -13.600 11.953 -0.172 1.00 55.44 98 PHE A CA 1
ATOM 699 C C . PHE A 1 98 ? -14.301 13.205 0.380 1.00 55.44 98 PHE A C 1
ATOM 701 O O . PHE A 1 98 ? -14.608 14.137 -0.360 1.00 55.44 98 PHE A O 1
ATOM 708 N N . LYS A 1 99 ? -14.588 13.219 1.692 1.00 44.94 99 LYS A N 1
ATOM 709 C CA . LYS A 1 99 ? -15.177 14.372 2.403 1.00 44.94 99 LYS A CA 1
ATOM 710 C C . LYS A 1 99 ? -14.129 15.219 3.135 1.00 44.94 99 LYS A C 1
ATOM 712 O O . LYS A 1 99 ? -13.193 14.677 3.709 1.00 44.94 99 LYS A O 1
ATOM 717 N N . GLU A 1 100 ? -14.414 16.520 3.135 1.00 43.62 100 GLU A N 1
ATOM 718 C CA . GLU A 1 100 ? -13.667 17.680 3.647 1.00 43.62 100 GLU A CA 1
ATOM 719 C C . GLU A 1 100 ? -13.134 17.602 5.080 1.00 43.62 100 GLU A C 1
ATOM 721 O O . GLU A 1 100 ? -13.746 16.964 5.944 1.00 43.62 100 GLU A O 1
ATOM 726 N N . ASN A 1 101 ? -12.084 18.403 5.319 1.00 44.06 101 ASN A N 1
ATOM 727 C CA . ASN A 1 101 ? -11.981 19.521 6.292 1.00 44.06 101 ASN A CA 1
ATOM 728 C C . ASN A 1 101 ? -10.534 20.118 6.102 1.00 44.06 101 ASN A C 1
ATOM 730 O O . ASN A 1 101 ? -9.969 19.855 5.041 1.00 44.06 101 ASN A O 1
ATOM 734 N N . GLU A 1 102 ? -9.850 20.846 7.016 1.00 37.25 102 GLU A N 1
ATOM 735 C CA . GLU A 1 102 ? -8.506 21.477 6.810 1.00 37.25 102 GLU A CA 1
ATOM 736 C C . GLU A 1 102 ? -7.197 20.904 7.494 1.00 37.25 102 GLU A C 1
ATOM 738 O O . GLU A 1 102 ? -7.269 20.389 8.608 1.00 37.25 102 GLU A O 1
ATOM 743 N N . LYS A 1 103 ? -6.003 21.125 6.848 1.00 35.88 103 LYS A N 1
ATOM 744 C CA . LYS A 1 103 ? -4.618 21.511 7.353 1.00 35.88 103 LYS A CA 1
ATOM 745 C C . LYS A 1 103 ? -3.299 20.655 7.306 1.00 35.88 103 LYS A C 1
ATOM 747 O O . LYS A 1 103 ? -2.685 20.497 8.355 1.00 35.88 103 LYS A O 1
ATOM 752 N N . ALA A 1 104 ? -2.684 20.318 6.137 1.00 47.31 104 ALA A N 1
ATOM 753 C CA . ALA A 1 104 ? -1.180 20.233 5.979 1.00 47.31 104 ALA A CA 1
ATOM 754 C C . ALA A 1 104 ? -0.746 21.049 4.798 1.00 47.31 104 ALA A C 1
ATOM 756 O O . ALA A 1 104 ? -0.714 20.593 3.662 1.00 47.31 104 ALA A O 1
ATOM 757 N N . LYS A 1 105 ? -0.324 22.258 5.099 1.00 56.44 105 LYS A N 1
ATOM 758 C CA . LYS A 1 105 ? -0.289 23.309 4.102 1.00 56.44 105 LYS A CA 1
ATOM 759 C C . LYS A 1 105 ? 0.598 22.970 2.907 1.00 56.44 105 LYS A C 1
ATOM 761 O O . LYS A 1 105 ? 0.092 23.034 1.806 1.00 56.44 105 LYS A O 1
ATOM 766 N N . LYS A 1 106 ? 1.823 22.466 3.094 1.00 59.94 106 LYS A N 1
ATOM 767 C CA . LYS A 1 106 ? 2.748 22.251 1.966 1.00 59.94 106 LYS A CA 1
ATOM 768 C C . LYS A 1 106 ? 2.362 21.103 1.020 1.00 59.94 106 LYS A C 1
ATOM 770 O O . LYS A 1 106 ? 2.277 21.318 -0.179 1.00 59.94 106 LYS A O 1
ATOM 775 N N . LEU A 1 107 ? 2.116 19.891 1.531 1.00 63.22 107 LEU A N 1
ATOM 776 C CA . LEU A 1 107 ? 1.690 18.772 0.674 1.00 63.22 107 LEU A CA 1
ATOM 777 C C . LEU A 1 107 ? 0.316 19.056 0.056 1.00 63.22 107 LEU A C 1
ATOM 779 O O . LEU A 1 107 ? 0.084 18.721 -1.098 1.00 63.22 107 LEU A O 1
ATOM 783 N N . VAL A 1 108 ? -0.578 19.711 0.800 1.00 63.75 108 VAL A N 1
ATOM 784 C CA . VAL A 1 108 ? -1.879 20.138 0.279 1.00 63.75 108 VAL A CA 1
ATOM 785 C C . VAL A 1 108 ? -1.732 21.219 -0.786 1.00 63.75 108 VAL A C 1
ATOM 787 O O . VAL A 1 108 ? -2.437 21.162 -1.781 1.00 63.75 108 VAL A O 1
ATOM 790 N N . GLU A 1 109 ? -0.817 22.172 -0.625 1.00 65.06 109 GLU A N 1
ATOM 791 C CA . GLU A 1 109 ? -0.490 23.179 -1.639 1.00 65.06 109 GLU A CA 1
ATOM 792 C C . GLU A 1 109 ? 0.052 22.519 -2.909 1.00 65.06 109 GLU A C 1
ATOM 794 O O . GLU A 1 109 ? -0.440 22.826 -3.989 1.00 65.06 109 GLU A O 1
ATOM 799 N N . GLU A 1 110 ? 0.983 21.566 -2.792 1.00 66.25 110 GLU A N 1
ATOM 800 C CA . GLU A 1 110 ? 1.488 20.797 -3.938 1.00 66.25 110 GLU A CA 1
ATOM 801 C C . GLU A 1 110 ? 0.375 19.976 -4.612 1.00 66.25 110 GLU A C 1
ATOM 803 O O . GLU A 1 110 ? 0.235 20.013 -5.830 1.00 66.25 110 GLU A O 1
ATOM 808 N N . LEU A 1 111 ? -0.464 19.276 -3.840 1.00 65.25 111 LEU A N 1
ATOM 809 C CA . LEU A 1 111 ? -1.588 18.492 -4.370 1.00 65.25 111 LEU A CA 1
ATOM 810 C C . LEU A 1 111 ? -2.661 19.373 -5.032 1.00 65.25 111 LEU A C 1
ATOM 812 O O . LEU A 1 111 ? -3.197 19.003 -6.078 1.00 65.25 111 LEU A O 1
ATOM 816 N N . ARG A 1 112 ? -2.962 20.543 -4.453 1.00 65.94 112 ARG A N 1
ATOM 817 C CA . ARG A 1 112 ? -3.887 21.537 -5.023 1.00 65.94 112 ARG A CA 1
ATOM 818 C C . ARG A 1 112 ? -3.319 22.163 -6.296 1.00 65.94 112 ARG A C 1
ATOM 820 O O . ARG A 1 112 ? -4.070 22.374 -7.240 1.00 65.94 112 ARG A O 1
ATOM 827 N N . ALA A 1 113 ? -2.015 22.442 -6.332 1.00 64.81 113 ALA A N 1
ATOM 828 C CA . ALA A 1 113 ? -1.350 23.034 -7.490 1.00 64.81 113 ALA A CA 1
ATOM 829 C C . ALA A 1 113 ? -1.201 22.048 -8.658 1.00 64.81 113 ALA A C 1
ATOM 831 O O . ALA A 1 113 ? -1.315 22.453 -9.813 1.00 64.81 113 ALA A O 1
ATOM 832 N N . GLU A 1 114 ? -0.937 20.771 -8.373 1.00 61.66 114 GLU A N 1
ATOM 833 C CA . GLU A 1 114 ? -0.578 19.793 -9.404 1.00 61.66 114 GLU A CA 1
ATOM 834 C C . GLU A 1 114 ? -1.736 18.904 -9.862 1.00 61.66 114 GLU A C 1
ATOM 836 O O . GLU A 1 114 ? -1.642 18.331 -10.946 1.00 61.66 114 GLU A O 1
ATOM 841 N N . CYS A 1 115 ? -2.783 18.698 -9.054 1.00 54.25 115 CYS A N 1
ATOM 842 C CA . CYS A 1 115 ? -3.627 17.522 -9.273 1.00 54.25 115 CYS A CA 1
ATOM 843 C C . CYS A 1 115 ? -5.134 17.683 -9.066 1.00 54.25 115 CYS A C 1
ATOM 845 O O . CYS A 1 115 ? -5.853 16.794 -9.513 1.00 54.25 115 CYS A O 1
ATOM 847 N N . LEU A 1 116 ? -5.642 18.695 -8.352 1.00 55.75 116 LEU A N 1
ATOM 848 C CA . LEU A 1 116 ? -7.008 18.616 -7.807 1.00 55.75 116 LEU A CA 1
ATOM 849 C C . LEU A 1 116 ? -7.743 19.953 -7.871 1.00 55.75 116 LEU A C 1
ATOM 851 O O . LEU A 1 116 ? -7.752 20.724 -6.916 1.00 55.75 116 LEU A O 1
ATOM 855 N N . THR A 1 117 ? -8.364 20.214 -9.022 1.00 51.28 117 THR A N 1
ATOM 856 C CA . THR A 1 117 ? -9.116 21.448 -9.281 1.00 51.28 117 THR A CA 1
ATOM 857 C C . THR A 1 117 ? -10.597 21.362 -8.914 1.00 51.28 117 THR A C 1
ATOM 859 O O . THR A 1 117 ? -11.190 22.411 -8.698 1.00 51.28 117 THR A O 1
ATOM 862 N N . ASP A 1 118 ? -11.186 20.167 -8.748 1.00 53.31 118 ASP A N 1
ATOM 863 C CA . ASP A 1 118 ? -12.625 20.031 -8.469 1.00 53.31 118 ASP A CA 1
ATOM 864 C C . ASP A 1 118 ? -12.952 19.068 -7.308 1.00 53.31 118 ASP A C 1
ATOM 866 O O . ASP A 1 118 ? -12.708 17.862 -7.361 1.00 53.31 118 ASP A O 1
ATOM 870 N N . GLY A 1 119 ? -13.577 19.608 -6.255 1.00 54.25 119 GLY A N 1
ATOM 871 C CA . GLY A 1 119 ? -14.406 18.857 -5.298 1.00 54.25 119 GLY A CA 1
ATOM 872 C C . GLY A 1 119 ? -13.698 18.033 -4.217 1.00 54.25 119 GLY A C 1
ATOM 873 O O . GLY A 1 119 ? -14.375 17.268 -3.532 1.00 54.25 119 GLY A O 1
ATOM 874 N N . THR A 1 120 ? -12.380 18.168 -4.047 1.00 60.09 120 THR A N 1
ATOM 875 C CA . THR A 1 120 ? -11.616 17.462 -3.000 1.00 60.09 120 THR A CA 1
ATOM 876 C C . THR A 1 120 ? -10.878 18.450 -2.109 1.00 60.09 120 THR A C 1
ATOM 878 O O . THR A 1 120 ? -10.025 19.190 -2.595 1.00 60.09 120 THR A O 1
ATOM 881 N N . ASP A 1 121 ? -11.165 18.431 -0.806 1.00 64.69 121 ASP A N 1
ATOM 882 C CA . ASP A 1 121 ? -10.428 19.219 0.182 1.00 64.69 121 ASP A CA 1
ATOM 883 C C . ASP A 1 121 ? -9.496 18.328 1.008 1.00 64.69 121 ASP A C 1
ATOM 885 O O . ASP A 1 121 ? -9.900 17.262 1.477 1.00 64.69 121 ASP A O 1
ATOM 889 N N . PHE A 1 122 ? -8.242 18.756 1.174 1.00 66.56 122 PHE A N 1
ATOM 890 C CA . PHE A 1 122 ? -7.243 18.006 1.931 1.00 66.56 122 PHE A CA 1
ATOM 891 C C . PHE A 1 122 ? -6.996 18.598 3.305 1.00 66.56 122 PHE A C 1
ATOM 893 O O . PHE A 1 122 ? -6.685 19.783 3.476 1.00 66.56 122 PHE A O 1
ATOM 900 N N . GLN A 1 123 ? -6.973 17.683 4.268 1.00 70.31 123 GLN A N 1
ATOM 901 C CA . GLN A 1 123 ? -6.610 17.947 5.642 1.00 70.31 123 GLN A CA 1
ATOM 902 C C . GLN A 1 123 ? -5.241 17.500 6.014 1.00 70.31 123 GLN A C 1
ATOM 904 O O . GLN A 1 123 ? -4.798 16.453 5.565 1.00 70.31 123 GLN A O 1
ATOM 909 N N . VAL A 1 124 ? -4.700 18.185 7.014 1.00 70.56 124 VAL A N 1
ATOM 910 C CA . VAL A 1 124 ? -3.907 17.494 8.021 1.00 70.56 124 VAL A CA 1
ATOM 911 C C . VAL A 1 124 ? -4.294 17.914 9.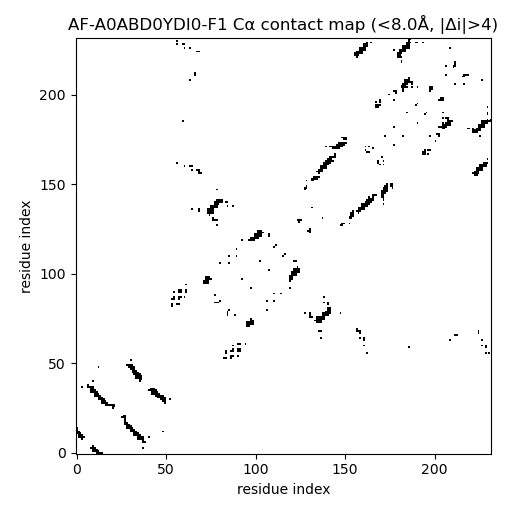410 1.00 70.56 124 VAL A C 1
ATOM 913 O O . VAL A 1 124 ? -4.721 19.025 9.712 1.00 70.56 124 VAL A O 1
ATOM 916 N N . SER A 1 125 ? -4.157 16.911 10.244 1.00 76.88 125 SER A N 1
ATOM 917 C CA . SER A 1 125 ? -4.479 16.914 11.640 1.00 76.88 125 SER A CA 1
ATOM 918 C C . SER A 1 125 ? -3.219 17.194 12.447 1.00 76.88 125 SER A C 1
ATOM 920 O O . SER A 1 125 ? -2.103 16.898 12.020 1.00 76.88 125 SER A O 1
ATOM 922 N N . SER A 1 126 ? -3.387 17.746 13.646 1.00 78.69 126 SER A N 1
ATOM 923 C CA . SER A 1 126 ? -2.241 18.031 14.518 1.00 78.69 126 SER A CA 1
ATOM 924 C C . SER A 1 126 ? -1.595 16.766 15.095 1.00 78.69 126 SER A C 1
ATOM 926 O O . SER A 1 126 ? -0.434 16.800 15.495 1.00 78.69 126 SER A O 1
ATOM 928 N N . THR A 1 127 ? -2.326 15.646 15.106 1.00 87.62 127 THR A N 1
ATOM 929 C CA . THR A 1 127 ? -1.847 14.337 15.565 1.00 87.62 127 THR A CA 1
ATOM 930 C C . THR A 1 127 ? -2.307 13.216 14.631 1.00 87.62 127 THR A C 1
ATOM 932 O O . THR A 1 127 ? -3.316 13.351 13.932 1.00 87.62 127 THR A O 1
ATOM 935 N N . ALA A 1 128 ? -1.587 12.087 14.642 1.00 89.25 128 ALA A N 1
ATOM 936 C CA . ALA A 1 128 ? -1.974 10.885 13.899 1.00 89.25 128 ALA A CA 1
ATOM 937 C C . ALA A 1 128 ? -3.356 10.368 14.336 1.00 89.25 128 ALA A C 1
ATOM 939 O O . ALA A 1 128 ? -4.195 10.074 13.492 1.00 89.25 128 ALA A O 1
ATOM 940 N N . GLU A 1 129 ? -3.631 10.366 15.643 1.00 94.06 129 GLU A N 1
ATOM 941 C CA . GLU A 1 129 ? -4.929 9.988 16.212 1.00 94.06 129 GLU A CA 1
ATOM 942 C C . GLU A 1 129 ? -6.088 10.818 15.642 1.00 94.06 129 GLU A C 1
ATOM 944 O O . GLU A 1 129 ? -7.100 10.266 15.215 1.00 94.06 129 GLU A O 1
ATOM 949 N N . GLN A 1 130 ? -5.940 12.146 15.587 1.00 90.19 130 GLN A N 1
ATOM 950 C CA . GLN A 1 130 ? -6.960 13.014 14.995 1.00 90.19 130 GLN A CA 1
ATOM 951 C C . GLN A 1 130 ? -7.170 12.728 13.504 1.00 90.19 130 GLN A C 1
ATOM 953 O O . GLN A 1 130 ? -8.292 12.850 13.023 1.00 90.19 130 GLN A O 1
ATOM 958 N N . CYS A 1 131 ? -6.108 12.353 12.784 1.00 88.62 131 CYS A N 1
ATOM 959 C CA . CYS A 1 131 ? -6.172 12.056 11.355 1.00 88.62 131 CYS A CA 1
ATOM 960 C C . CYS A 1 131 ? -7.006 10.806 11.070 1.00 88.62 131 CYS A C 1
ATOM 962 O O . CYS A 1 131 ? -7.792 10.791 10.127 1.00 88.62 131 CYS A O 1
ATOM 964 N N . VAL A 1 132 ? -6.869 9.771 11.899 1.00 93.75 132 VAL A N 1
ATOM 965 C CA . VAL A 1 132 ? -7.455 8.453 11.617 1.00 93.75 132 VAL A CA 1
ATOM 966 C C . VAL A 1 132 ? -8.815 8.210 12.260 1.00 93.75 132 VAL A C 1
ATOM 968 O O . VAL A 1 132 ? -9.517 7.299 11.828 1.00 93.75 132 VAL A O 1
ATOM 971 N N . ARG A 1 133 ? -9.215 9.016 13.255 1.00 93.00 133 ARG A N 1
ATOM 972 C CA . ARG A 1 133 ? -10.390 8.733 14.098 1.00 93.00 133 ARG A CA 1
ATOM 973 C C . ARG A 1 133 ? -11.682 8.483 13.327 1.00 93.00 133 ARG A C 1
ATOM 975 O O . ARG A 1 133 ? -12.421 7.553 13.637 1.00 93.00 133 ARG A O 1
ATOM 982 N N . ASP A 1 134 ? -11.932 9.288 12.300 1.00 90.69 134 ASP A N 1
ATOM 983 C CA . ASP A 1 134 ? -13.138 9.170 11.480 1.00 90.69 134 ASP A CA 1
ATOM 984 C C . ASP A 1 134 ? -12.881 8.520 10.110 1.00 90.69 134 ASP A C 1
ATOM 986 O O . ASP A 1 134 ? -13.789 8.466 9.269 1.00 90.69 134 ASP A O 1
ATOM 990 N N . ALA A 1 135 ? -11.661 8.043 9.862 1.00 91.69 135 ALA A N 1
ATOM 991 C CA . ALA A 1 135 ? -11.247 7.529 8.566 1.00 91.69 135 ALA A CA 1
ATOM 992 C C . ALA A 1 135 ? -11.931 6.196 8.244 1.00 91.69 135 ALA A C 1
ATOM 994 O O . ALA A 1 135 ? -12.061 5.316 9.091 1.00 91.69 135 ALA A O 1
ATOM 995 N N . ASP A 1 136 ? -12.384 6.060 7.002 1.00 92.75 136 ASP A N 1
ATOM 996 C CA . ASP A 1 136 ? -12.874 4.804 6.423 1.00 92.75 136 ASP A CA 1
ATOM 997 C C . ASP A 1 136 ? -11.739 4.021 5.759 1.00 92.75 136 ASP A C 1
ATOM 999 O O . ASP A 1 136 ? -11.749 2.790 5.744 1.00 92.75 136 ASP A O 1
ATOM 1003 N N . VAL A 1 137 ? -10.764 4.758 5.219 1.00 94.50 137 VAL A N 1
ATOM 1004 C CA . VAL A 1 137 ? -9.554 4.233 4.595 1.00 94.50 137 VAL A CA 1
ATOM 1005 C C . VAL A 1 137 ? -8.353 4.963 5.186 1.00 94.50 137 VAL A C 1
ATOM 1007 O O . VAL A 1 137 ? -8.342 6.192 5.246 1.00 94.50 137 VAL A O 1
ATOM 1010 N N . ILE A 1 138 ? -7.338 4.221 5.614 1.00 95.44 138 ILE A N 1
ATOM 1011 C CA . ILE A 1 138 ? -6.091 4.767 6.157 1.00 95.44 138 ILE A CA 1
ATOM 1012 C C . ILE A 1 138 ? -4.928 4.277 5.298 1.00 95.44 138 ILE A C 1
ATOM 1014 O O . ILE A 1 138 ? -4.854 3.096 4.983 1.00 95.44 138 ILE A O 1
ATOM 1018 N N . CYS A 1 139 ? -3.996 5.155 4.944 1.00 95.25 139 CYS A N 1
ATOM 1019 C CA . CYS A 1 139 ? -2.724 4.789 4.325 1.00 95.25 139 CYS A CA 1
ATOM 1020 C C . CYS A 1 139 ? -1.573 5.138 5.268 1.00 95.25 139 CYS A C 1
ATOM 1022 O O . CYS A 1 139 ? -1.396 6.312 5.599 1.00 95.25 139 CYS A O 1
ATOM 1024 N N . THR A 1 140 ? -0.759 4.158 5.661 1.00 93.81 140 THR A N 1
ATOM 1025 C CA . THR A 1 140 ? 0.516 4.416 6.349 1.00 93.81 140 THR A CA 1
ATOM 1026 C C . THR A 1 140 ? 1.644 4.374 5.322 1.00 93.81 140 THR A C 1
ATOM 1028 O O . THR A 1 140 ? 1.781 3.417 4.564 1.00 93.81 140 THR A O 1
ATOM 1031 N N . THR A 1 141 ? 2.383 5.478 5.199 1.00 90.06 141 THR A N 1
ATOM 1032 C CA . THR A 1 141 ? 3.338 5.715 4.099 1.00 90.06 141 THR A CA 1
ATOM 1033 C C . THR A 1 141 ? 4.676 6.263 4.604 1.00 90.06 141 THR A C 1
ATOM 1035 O O . THR A 1 141 ? 5.333 7.067 3.933 1.00 90.06 141 THR A O 1
ATOM 1038 N N . THR A 1 142 ? 5.071 5.876 5.818 1.00 84.00 142 THR A N 1
ATOM 1039 C CA . THR A 1 142 ? 6.269 6.376 6.498 1.00 84.00 142 THR A CA 1
ATOM 1040 C C . THR A 1 142 ? 7.384 5.323 6.548 1.00 84.00 142 THR A C 1
ATOM 1042 O O . THR A 1 142 ? 7.272 4.223 6.012 1.00 84.00 142 THR A O 1
ATOM 1045 N N . TYR A 1 143 ? 8.498 5.693 7.180 1.00 81.06 143 TYR A N 1
ATOM 1046 C CA . TYR A 1 143 ? 9.593 4.789 7.543 1.00 81.06 143 TYR A CA 1
ATOM 1047 C C . TYR A 1 143 ? 9.680 4.616 9.071 1.00 81.06 143 TYR A C 1
ATOM 1049 O O . TYR A 1 143 ? 10.768 4.401 9.604 1.00 81.06 143 TYR A O 1
ATOM 1057 N N . ALA A 1 144 ? 8.568 4.798 9.795 1.00 82.94 144 ALA A N 1
ATOM 1058 C CA . ALA A 1 144 ? 8.561 4.727 11.252 1.00 82.94 144 ALA A CA 1
ATOM 1059 C C . ALA A 1 144 ? 8.993 3.335 11.733 1.00 82.94 144 ALA A C 1
ATOM 1061 O O . ALA A 1 144 ? 8.499 2.314 11.259 1.00 82.94 144 ALA A O 1
ATOM 1062 N N . SER A 1 145 ? 9.926 3.300 12.683 1.00 83.56 145 SER A N 1
ATOM 1063 C CA . SER A 1 145 ? 10.381 2.066 13.334 1.00 83.56 145 SER A CA 1
ATOM 1064 C C . SER A 1 145 ? 9.482 1.633 14.490 1.00 83.56 145 SER A C 1
ATOM 1066 O O . SER A 1 145 ? 9.621 0.514 14.966 1.00 83.56 145 SER A O 1
ATOM 1068 N N . GLU A 1 146 ? 8.574 2.509 14.914 1.00 87.94 146 GLU A N 1
ATOM 1069 C CA . GLU A 1 146 ? 7.626 2.306 16.006 1.00 87.94 146 GLU A CA 1
ATOM 1070 C C . GLU A 1 146 ? 6.196 2.569 15.514 1.00 87.94 146 GLU A C 1
ATOM 1072 O O . GLU A 1 146 ? 6.026 3.317 14.539 1.00 87.94 146 GLU A O 1
ATOM 1077 N N . PRO A 1 147 ? 5.173 2.013 16.192 1.00 92.44 147 PRO A N 1
ATOM 1078 C CA . PRO A 1 147 ? 3.781 2.233 15.831 1.00 92.44 147 PRO A CA 1
ATOM 1079 C C . PRO A 1 147 ? 3.402 3.713 15.785 1.00 92.44 147 PRO A C 1
ATOM 1081 O O . PRO A 1 147 ? 3.690 4.486 16.698 1.00 92.44 147 PRO A O 1
ATOM 1084 N N . ILE A 1 148 ? 2.722 4.090 14.704 1.00 92.62 148 ILE A N 1
ATOM 1085 C CA . ILE A 1 148 ? 2.128 5.416 14.485 1.00 92.62 148 ILE A CA 1
ATOM 1086 C C . ILE A 1 148 ? 0.612 5.340 14.291 1.00 92.62 148 ILE A C 1
ATOM 1088 O O . ILE A 1 148 ? -0.045 6.374 14.178 1.00 92.62 148 ILE A O 1
ATOM 1092 N N . LEU A 1 149 ? 0.064 4.127 14.217 1.00 95.38 149 LEU A N 1
ATOM 1093 C CA . LEU A 1 149 ? -1.357 3.839 14.141 1.00 95.38 149 LEU A CA 1
ATOM 1094 C C . LEU A 1 149 ? -1.718 2.832 15.230 1.00 95.38 149 LEU A C 1
ATOM 1096 O O . LEU A 1 149 ? -1.157 1.738 15.274 1.00 95.38 149 LEU A O 1
ATOM 1100 N N . HIS A 1 150 ? -2.668 3.210 16.082 1.00 97.06 150 HIS A N 1
ATOM 1101 C CA . HIS A 1 150 ? -3.099 2.408 17.221 1.00 97.06 150 HIS A CA 1
ATOM 1102 C C . HIS A 1 150 ? -4.565 1.998 17.097 1.00 97.06 150 HIS A C 1
ATOM 1104 O O . HIS A 1 150 ? -5.404 2.768 16.615 1.00 97.06 150 HIS A O 1
ATOM 1110 N N . PHE A 1 151 ? -4.878 0.795 17.578 1.00 97.31 151 PHE A N 1
ATOM 1111 C CA . PHE A 1 151 ? -6.209 0.200 17.473 1.00 97.31 151 PHE A CA 1
ATOM 1112 C C . PHE A 1 151 ? -7.313 1.048 18.120 1.00 97.31 151 PHE A C 1
ATOM 1114 O O . PHE A 1 151 ? -8.411 1.153 17.585 1.00 97.31 151 PHE A O 1
ATOM 1121 N N . GLU A 1 152 ? -7.049 1.679 19.264 1.00 97.12 152 GLU A N 1
ATOM 1122 C CA . GLU A 1 152 ? -8.037 2.520 19.952 1.00 97.12 152 GLU A CA 1
ATOM 1123 C C . GLU A 1 152 ? -8.427 3.791 19.181 1.00 97.12 152 GLU A C 1
ATOM 1125 O O . GLU A 1 152 ? -9.415 4.443 19.528 1.00 97.12 152 GLU A O 1
ATOM 1130 N N . TRP A 1 153 ? -7.666 4.160 18.149 1.00 97.31 153 TRP A N 1
ATOM 1131 C CA . TRP A 1 153 ? -7.951 5.343 17.343 1.00 97.31 153 TRP A CA 1
ATOM 1132 C C . TRP A 1 153 ? -8.870 5.036 16.171 1.00 97.31 153 TRP A C 1
ATOM 1134 O O . TRP A 1 153 ? -9.526 5.947 15.682 1.00 97.31 153 TRP A O 1
ATOM 1144 N N . ILE A 1 154 ? -8.917 3.787 15.708 1.00 96.06 154 ILE A N 1
ATOM 1145 C CA . ILE A 1 154 ? -9.619 3.425 14.478 1.00 96.06 154 ILE A CA 1
ATOM 1146 C C . ILE A 1 154 ? -11.056 2.979 14.745 1.00 96.06 154 ILE A C 1
ATOM 1148 O O . ILE A 1 154 ? -11.371 2.368 15.765 1.00 96.06 154 ILE A O 1
ATOM 1152 N N . LYS A 1 155 ? -11.948 3.277 13.799 1.00 94.25 155 LYS A N 1
ATOM 1153 C CA . LYS A 1 155 ? -13.343 2.836 13.866 1.00 94.25 155 LYS A CA 1
ATOM 1154 C C . LYS A 1 155 ? -13.517 1.408 13.321 1.00 94.25 155 LYS A C 1
ATOM 1156 O O . LYS A 1 155 ? -12.765 0.997 12.432 1.00 94.25 155 LYS A O 1
ATOM 1161 N N . PRO A 1 156 ? -14.555 0.676 13.762 1.00 93.94 156 PRO A N 1
ATOM 1162 C CA . PRO A 1 156 ? -14.913 -0.603 13.160 1.00 93.94 156 PRO A CA 1
ATOM 1163 C C . PRO A 1 156 ? -15.208 -0.465 11.660 1.00 93.94 156 PRO A C 1
ATOM 1165 O O . PRO A 1 156 ? -15.873 0.477 11.231 1.00 93.94 156 PRO A O 1
ATOM 1168 N N . GLY A 1 157 ? -14.752 -1.434 10.872 1.00 93.50 157 GLY A N 1
ATOM 1169 C CA . GLY A 1 157 ? -14.922 -1.489 9.421 1.00 93.50 157 GLY A CA 1
ATOM 1170 C C . GLY A 1 157 ? -13.886 -0.697 8.619 1.00 93.50 157 GLY A C 1
ATOM 1171 O O . GLY A 1 157 ? -14.002 -0.650 7.395 1.00 93.50 157 GLY A O 1
ATOM 1172 N N . VAL A 1 158 ? -12.886 -0.083 9.266 1.00 95.56 158 VAL A N 1
ATOM 1173 C CA . VAL A 1 158 ? -11.825 0.641 8.552 1.00 95.56 158 VAL A CA 1
ATOM 1174 C C . VAL A 1 158 ? -10.992 -0.305 7.679 1.00 95.56 158 VAL A C 1
ATOM 1176 O O . VAL A 1 158 ? -10.700 -1.443 8.064 1.00 95.56 158 VAL A O 1
ATOM 1179 N N . HIS A 1 159 ? -10.580 0.189 6.513 1.00 97.19 159 HIS A N 1
ATOM 1180 C CA . HIS A 1 159 ? -9.580 -0.455 5.671 1.00 97.19 159 HIS A CA 1
ATOM 1181 C C . HIS A 1 159 ? -8.237 0.279 5.776 1.00 97.19 159 HIS A C 1
ATOM 1183 O O . HIS A 1 159 ? -8.185 1.504 5.686 1.00 97.1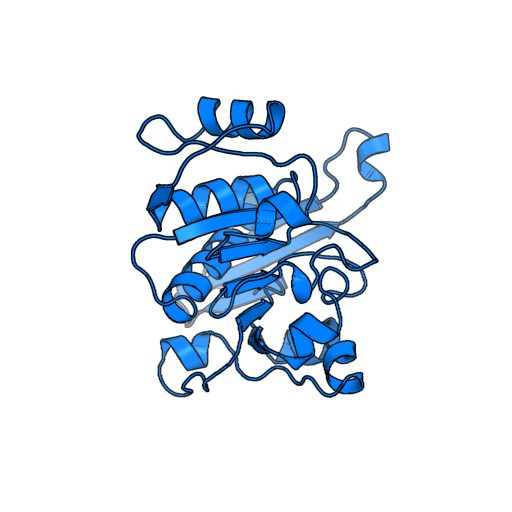9 159 HIS A O 1
ATOM 1189 N N . ILE A 1 160 ? -7.141 -0.455 5.952 1.00 97.56 160 ILE A N 1
ATOM 1190 C CA . ILE A 1 160 ? -5.796 0.104 6.092 1.00 97.56 160 ILE A CA 1
ATOM 1191 C C . ILE A 1 160 ? -4.914 -0.403 4.950 1.00 97.56 160 ILE A C 1
ATOM 1193 O O . ILE A 1 160 ? -4.734 -1.605 4.792 1.00 97.56 160 ILE A O 1
ATOM 1197 N N . ASN A 1 161 ? -4.314 0.507 4.193 1.00 97.50 161 ASN A N 1
ATOM 1198 C CA . ASN A 1 161 ? -3.212 0.224 3.280 1.00 97.50 161 ASN A CA 1
ATOM 1199 C C . ASN A 1 161 ? -1.893 0.489 4.021 1.00 97.50 161 ASN A C 1
ATOM 1201 O O . ASN A 1 161 ? -1.510 1.646 4.222 1.00 97.50 161 ASN A O 1
ATOM 1205 N N . ALA A 1 162 ? -1.216 -0.577 4.436 1.00 95.38 162 ALA A N 1
ATOM 1206 C CA . ALA A 1 162 ? 0.105 -0.524 5.042 1.00 95.38 162 ALA A CA 1
ATOM 1207 C C . ALA A 1 162 ? 1.171 -0.586 3.937 1.00 95.38 162 ALA A C 1
ATOM 1209 O O . ALA A 1 162 ? 1.364 -1.616 3.289 1.00 95.38 162 ALA A O 1
ATOM 1210 N N . VAL A 1 163 ? 1.806 0.558 3.673 1.00 91.44 163 VAL A N 1
ATOM 1211 C CA . VAL A 1 163 ? 2.732 0.754 2.541 1.00 91.44 163 VAL A CA 1
ATOM 1212 C C . VAL A 1 163 ? 4.159 1.023 3.017 1.00 91.44 163 VAL A C 1
ATOM 1214 O O . VAL A 1 163 ? 5.094 0.935 2.220 1.00 91.44 163 VAL A O 1
ATOM 1217 N N . GLY A 1 164 ? 4.339 1.406 4.286 1.00 78.69 164 GLY A N 1
ATOM 1218 C CA . GLY A 1 164 ? 5.633 1.786 4.836 1.00 78.69 164 GLY A CA 1
ATOM 1219 C C . GLY A 1 164 ? 6.729 0.762 4.559 1.00 78.69 164 GLY A C 1
ATOM 1220 O O . GLY A 1 164 ? 6.535 -0.444 4.672 1.00 78.69 164 GLY A O 1
ATOM 1221 N N . ALA A 1 165 ? 7.906 1.271 4.200 1.00 61.28 165 ALA A N 1
ATOM 1222 C CA . ALA A 1 165 ? 9.056 0.486 3.748 1.00 61.28 165 ALA A CA 1
ATOM 1223 C C . ALA A 1 165 ? 10.171 0.447 4.810 1.00 61.28 165 ALA A C 1
ATOM 1225 O O . ALA A 1 165 ? 11.360 0.567 4.500 1.00 61.28 165 ALA A O 1
ATOM 1226 N N . GLY A 1 166 ? 9.783 0.387 6.088 1.00 60.03 166 GLY A N 1
ATOM 1227 C CA . GLY A 1 166 ? 10.719 0.267 7.206 1.00 60.03 166 GLY A CA 1
ATOM 1228 C C . GLY A 1 166 ? 11.475 -1.066 7.189 1.00 60.03 166 GLY A C 1
ATOM 1229 O O . GLY A 1 166 ? 11.064 -2.023 6.541 1.00 60.03 166 GLY A O 1
ATOM 1230 N N . VAL A 1 167 ? 12.570 -1.157 7.957 1.00 59.53 167 VAL A N 1
ATOM 1231 C CA . VAL A 1 167 ? 13.354 -2.406 8.125 1.00 59.53 167 VAL A CA 1
ATOM 1232 C C . VAL A 1 167 ? 12.466 -3.569 8.598 1.00 59.53 167 VAL A C 1
ATOM 1234 O O . VAL A 1 167 ? 12.711 -4.721 8.247 1.00 59.53 167 VAL A O 1
ATOM 1237 N N . ASN A 1 168 ? 11.400 -3.246 9.336 1.00 63.78 168 ASN A N 1
ATOM 1238 C CA . ASN A 1 168 ? 10.295 -4.138 9.653 1.00 63.78 168 ASN A CA 1
ATOM 1239 C C . ASN A 1 168 ? 9.021 -3.577 9.009 1.00 63.78 168 ASN A C 1
ATOM 1241 O O . ASN A 1 168 ? 8.482 -2.591 9.496 1.00 63.78 168 ASN A O 1
ATOM 1245 N N . HIS A 1 169 ? 8.499 -4.213 7.960 1.00 66.25 169 HIS A N 1
ATOM 1246 C CA . HIS A 1 169 ? 7.326 -3.706 7.227 1.00 66.25 169 HIS A CA 1
ATOM 1247 C C . HIS A 1 169 ? 6.043 -3.606 8.072 1.00 66.25 169 HIS A C 1
ATOM 1249 O O . HIS A 1 169 ? 5.085 -2.966 7.663 1.00 66.25 169 HIS A O 1
ATOM 1255 N N . HIS A 1 170 ? 6.015 -4.192 9.272 1.00 72.75 170 HIS A N 1
ATOM 1256 C CA . HIS A 1 170 ? 4.866 -4.151 10.173 1.00 72.75 170 HIS A CA 1
ATOM 1257 C C . HIS A 1 170 ? 5.002 -3.165 11.345 1.00 72.75 170 HIS A C 1
ATOM 1259 O O . HIS A 1 170 ? 4.135 -3.164 12.213 1.00 72.75 170 HIS A O 1
ATOM 1265 N N . SER A 1 171 ? 6.046 -2.330 11.392 1.00 80.75 171 SER A N 1
ATOM 1266 C CA . SER A 1 171 ? 6.310 -1.449 12.541 1.00 80.75 171 SER A CA 1
ATOM 1267 C C . SER A 1 171 ? 5.331 -0.288 12.699 1.00 80.75 171 SER A C 1
ATOM 1269 O O . SER A 1 171 ? 5.146 0.182 13.811 1.00 80.75 171 SER A O 1
ATOM 1271 N N . GLU A 1 172 ? 4.699 0.185 11.622 1.00 89.81 172 GLU A N 1
ATOM 1272 C CA . GLU A 1 172 ? 3.846 1.384 11.666 1.00 89.81 172 GLU A CA 1
ATOM 1273 C C . GLU A 1 172 ? 2.516 1.183 12.412 1.00 89.81 172 GLU A C 1
ATOM 1275 O O . GLU A 1 172 ? 1.866 2.162 12.785 1.00 89.81 172 GLU A O 1
ATOM 1280 N N . LEU A 1 173 ? 2.090 -0.065 12.605 1.00 94.31 173 LEU A N 1
ATOM 1281 C CA . LEU A 1 173 ? 0.810 -0.424 13.211 1.00 94.31 173 LEU A CA 1
ATOM 1282 C C . LEU A 1 173 ? 1.071 -1.156 14.524 1.00 94.31 173 LEU A C 1
ATOM 1284 O O . LEU A 1 173 ? 1.939 -2.027 14.597 1.00 94.31 173 LEU A O 1
ATOM 1288 N N . ASP A 1 174 ? 0.295 -0.839 15.554 1.00 94.56 174 ASP A N 1
ATOM 1289 C CA . ASP A 1 174 ? 0.415 -1.531 16.829 1.00 94.56 174 ASP A CA 1
ATOM 1290 C C . ASP A 1 174 ? -0.075 -2.992 16.742 1.00 94.56 174 ASP A C 1
ATOM 1292 O O . ASP A 1 174 ? -0.914 -3.367 15.916 1.00 94.56 174 ASP A O 1
ATOM 1296 N N . THR A 1 175 ? 0.433 -3.840 17.638 1.00 93.88 175 THR A N 1
ATOM 1297 C CA . THR A 1 175 ? 0.093 -5.272 17.693 1.00 93.88 175 THR A CA 1
ATOM 1298 C C . THR A 1 175 ? -1.413 -5.512 17.780 1.00 93.88 175 THR A C 1
ATOM 1300 O O . THR A 1 175 ? -1.928 -6.455 17.174 1.00 93.88 175 THR A O 1
ATOM 1303 N N . ARG A 1 176 ? -2.146 -4.661 18.511 1.00 95.50 176 ARG A N 1
ATOM 1304 C CA . ARG A 1 176 ? -3.589 -4.826 18.684 1.00 95.50 176 ARG A CA 1
ATOM 1305 C C . ARG A 1 176 ? -4.340 -4.582 17.378 1.00 95.50 176 ARG A C 1
ATOM 1307 O O . ARG A 1 176 ? -5.310 -5.298 17.124 1.00 95.50 176 ARG A O 1
ATOM 1314 N N . THR A 1 177 ? -3.881 -3.652 16.536 1.00 96.31 177 THR A N 1
ATOM 1315 C CA . THR A 1 177 ? -4.446 -3.451 15.194 1.00 96.31 177 THR A CA 1
ATOM 1316 C C . THR A 1 177 ? -4.323 -4.725 14.366 1.00 96.31 177 THR A C 1
ATOM 1318 O O . THR A 1 177 ? -5.327 -5.188 13.824 1.00 96.31 177 THR A O 1
ATOM 1321 N N . TYR A 1 178 ? -3.150 -5.365 14.350 1.00 95.56 178 TYR A N 1
ATOM 1322 C CA . TYR A 1 178 ? -2.947 -6.646 13.658 1.00 95.56 178 TYR A CA 1
ATOM 1323 C C . TYR A 1 178 ? -3.826 -7.776 14.198 1.00 95.56 178 TYR A C 1
ATOM 1325 O O . TYR A 1 178 ? -4.464 -8.493 13.435 1.00 95.56 178 TYR A O 1
ATOM 1333 N N . GLN A 1 179 ? -3.912 -7.925 15.519 1.00 94.94 179 GLN A N 1
ATOM 1334 C CA . GLN A 1 179 ? -4.689 -9.006 16.140 1.00 94.94 179 GLN A CA 1
ATOM 1335 C C . GLN A 1 179 ? -6.199 -8.907 15.889 1.00 94.94 179 GLN A C 1
ATOM 1337 O O . GLN A 1 179 ? -6.912 -9.897 16.037 1.00 94.94 179 GLN A O 1
ATOM 1342 N N . ASN A 1 180 ? -6.694 -7.724 15.521 1.00 95.75 180 ASN A N 1
ATOM 1343 C CA . ASN A 1 180 ? -8.109 -7.471 15.257 1.00 95.75 180 ASN A CA 1
ATOM 1344 C C . ASN A 1 180 ? -8.402 -7.258 13.763 1.00 95.75 180 ASN A C 1
ATOM 1346 O O . ASN A 1 180 ? -9.470 -6.752 13.412 1.00 95.75 180 ASN A O 1
ATOM 1350 N N . SER A 1 181 ? -7.474 -7.641 12.884 1.00 95.88 181 SER A N 1
ATOM 1351 C CA . SER A 1 181 ? -7.610 -7.456 11.443 1.00 95.88 181 SER A CA 1
ATOM 1352 C C . SER A 1 181 ? -7.422 -8.730 10.632 1.00 95.88 181 SER A C 1
ATOM 1354 O O . SER A 1 181 ? -6.857 -9.726 11.075 1.00 95.88 181 SER A O 1
ATOM 1356 N N . VAL A 1 182 ? -7.904 -8.671 9.392 1.00 96.81 182 VAL A N 1
ATOM 1357 C CA . VAL A 1 182 ? -7.546 -9.627 8.342 1.00 96.81 182 VAL A CA 1
ATOM 1358 C C . VAL A 1 182 ? -6.447 -8.996 7.502 1.00 96.81 182 VAL A C 1
ATOM 1360 O O . VAL A 1 182 ? -6.672 -7.949 6.893 1.00 96.81 182 VAL A O 1
ATOM 1363 N N . VAL A 1 183 ? -5.277 -9.635 7.471 1.00 96.81 183 VAL A N 1
ATOM 1364 C CA . VAL A 1 183 ? -4.107 -9.153 6.728 1.00 96.81 183 VAL A CA 1
ATOM 1365 C C . VAL A 1 183 ? -4.062 -9.791 5.343 1.00 96.81 183 VAL A C 1
ATOM 1367 O O . VAL A 1 183 ? -3.887 -10.997 5.214 1.00 96.81 183 VAL A O 1
ATOM 1370 N N . VAL A 1 184 ? -4.191 -8.978 4.304 1.00 97.62 184 VAL A N 1
ATOM 1371 C CA . VAL A 1 184 ? -4.049 -9.342 2.891 1.00 97.62 184 VAL A CA 1
ATOM 1372 C C . VAL A 1 184 ? -2.752 -8.732 2.362 1.00 97.62 184 VAL A C 1
ATOM 1374 O O . VAL A 1 184 ? -2.325 -7.682 2.836 1.00 97.62 184 VAL A O 1
ATOM 1377 N N . THR A 1 185 ? -2.107 -9.365 1.389 1.00 96.31 185 THR A N 1
ATOM 1378 C CA . THR A 1 185 ? -0.867 -8.854 0.780 1.00 96.31 185 THR A CA 1
ATOM 1379 C C . THR A 1 185 ? -0.904 -8.929 -0.745 1.00 96.31 185 THR A C 1
ATOM 1381 O O . THR A 1 185 ? -1.812 -9.525 -1.323 1.00 96.31 185 THR A O 1
ATOM 1384 N N . ASP A 1 186 ? 0.063 -8.312 -1.416 1.00 93.88 186 ASP A N 1
ATOM 1385 C CA . ASP A 1 186 ? 0.280 -8.448 -2.858 1.00 93.88 186 ASP A CA 1
ATOM 1386 C C . ASP A 1 186 ? 1.004 -9.755 -3.232 1.00 93.88 186 ASP A C 1
ATOM 1388 O O . ASP A 1 186 ? 0.766 -10.283 -4.316 1.00 93.88 186 ASP A O 1
ATOM 1392 N N . SER A 1 187 ? 1.848 -10.300 -2.347 1.00 92.88 187 SER A N 1
ATOM 1393 C CA . SER A 1 187 ? 2.599 -11.543 -2.580 1.00 92.88 187 SER A CA 1
ATOM 1394 C C . SER A 1 187 ? 2.890 -12.301 -1.280 1.00 92.88 187 SER A C 1
ATOM 1396 O O . SER A 1 187 ? 3.637 -11.816 -0.426 1.00 92.88 187 SER A O 1
ATOM 1398 N N . MET A 1 188 ? 2.391 -13.537 -1.157 1.00 93.81 188 MET A N 1
ATOM 1399 C CA . MET A 1 188 ? 2.699 -14.436 -0.034 1.00 93.81 188 MET A CA 1
ATOM 1400 C C . MET A 1 188 ? 4.200 -14.707 0.067 1.00 93.81 188 MET A C 1
ATOM 1402 O O . MET A 1 188 ? 4.734 -14.797 1.169 1.00 93.81 188 MET A O 1
ATOM 1406 N N . ALA A 1 189 ? 4.882 -14.821 -1.076 1.00 92.19 189 ALA A N 1
ATOM 1407 C CA . ALA A 1 189 ? 6.315 -15.095 -1.123 1.00 92.19 189 ALA A CA 1
ATOM 1408 C C . ALA A 1 189 ? 7.157 -13.920 -0.598 1.00 92.19 189 ALA A C 1
ATOM 1410 O O . ALA A 1 189 ? 8.190 -14.137 0.026 1.00 92.19 189 ALA A O 1
ATOM 1411 N N . SER A 1 190 ? 6.726 -12.675 -0.832 1.00 89.44 190 SER A N 1
ATOM 1412 C CA . SER A 1 190 ? 7.358 -11.506 -0.202 1.00 89.44 190 SER A CA 1
ATOM 1413 C C . SER A 1 190 ? 6.984 -11.430 1.277 1.00 89.44 190 SER A C 1
ATOM 1415 O O . SER A 1 190 ? 7.844 -11.222 2.130 1.00 89.44 190 SER A O 1
ATOM 1417 N N . ALA A 1 191 ? 5.714 -11.671 1.607 1.00 91.12 191 ALA A N 1
ATOM 1418 C CA . ALA A 1 191 ? 5.224 -11.599 2.977 1.00 91.12 191 ALA A CA 1
ATOM 1419 C C . ALA A 1 191 ? 5.898 -12.602 3.923 1.00 91.12 191 ALA A C 1
ATOM 1421 O O . ALA A 1 191 ? 6.162 -12.257 5.076 1.00 91.12 191 ALA A O 1
ATOM 1422 N N . SER A 1 192 ? 6.227 -13.812 3.459 1.00 89.81 192 SER A N 1
ATOM 1423 C CA . SER A 1 192 ? 6.922 -14.808 4.285 1.00 89.81 192 SER A CA 1
ATOM 1424 C C . SER A 1 192 ? 8.302 -14.344 4.754 1.00 89.81 192 SER A C 1
ATOM 1426 O O . SER A 1 192 ? 8.759 -14.781 5.807 1.00 89.81 192 SER A O 1
ATOM 1428 N N . GLU A 1 193 ? 8.943 -13.439 4.013 1.00 88.12 193 GLU A N 1
ATOM 1429 C CA . GLU A 1 193 ? 10.246 -12.872 4.366 1.00 88.12 193 GLU A CA 1
ATOM 1430 C C . GLU A 1 193 ? 10.106 -11.533 5.099 1.00 88.12 193 GLU A C 1
ATOM 1432 O O . GLU A 1 193 ? 10.702 -11.321 6.160 1.00 88.12 193 GLU A O 1
ATOM 1437 N N . GLU A 1 194 ? 9.293 -10.635 4.542 1.00 87.56 194 GLU A N 1
ATOM 1438 C CA . GLU A 1 194 ? 9.210 -9.226 4.933 1.00 87.56 194 GLU A CA 1
ATOM 1439 C C . GLU A 1 194 ? 8.237 -8.985 6.102 1.00 87.56 194 GLU A C 1
ATOM 1441 O O . GLU A 1 194 ? 8.408 -8.035 6.870 1.00 87.56 194 GLU A O 1
ATOM 1446 N N . LEU A 1 195 ? 7.258 -9.880 6.292 1.00 89.44 195 LEU A N 1
ATOM 1447 C CA . LEU A 1 195 ? 6.234 -9.817 7.345 1.00 89.44 195 LEU A CA 1
ATOM 1448 C C . LEU A 1 195 ? 6.305 -10.988 8.333 1.00 89.44 195 LEU A C 1
ATOM 1450 O O . LEU A 1 195 ? 5.385 -11.183 9.127 1.00 89.44 195 LEU A O 1
ATOM 1454 N N . LYS A 1 196 ? 7.410 -11.742 8.361 1.00 86.88 196 LYS A N 1
ATOM 1455 C CA . LYS A 1 196 ? 7.597 -12.896 9.264 1.00 86.88 196 LYS A CA 1
ATOM 1456 C C . LYS A 1 196 ? 7.346 -12.600 10.748 1.00 86.88 196 LYS A C 1
ATOM 1458 O O . LYS A 1 196 ? 6.937 -13.487 11.491 1.00 86.88 196 LYS A O 1
ATOM 1463 N N . GLY A 1 197 ? 7.552 -11.353 11.181 1.00 86.88 197 GLY A N 1
ATOM 1464 C CA . GLY A 1 197 ? 7.269 -10.921 12.553 1.00 86.88 197 GLY A CA 1
ATOM 1465 C C . GLY A 1 197 ? 5.789 -11.017 12.937 1.00 86.88 197 GLY A C 1
ATOM 1466 O O . GLY A 1 197 ? 5.488 -11.265 14.103 1.00 86.88 197 GLY A O 1
ATOM 1467 N N . LEU A 1 198 ? 4.871 -10.926 11.968 1.00 89.69 198 LEU A N 1
ATOM 1468 C CA . LEU A 1 198 ? 3.436 -11.052 12.222 1.00 89.69 198 LEU A CA 1
ATOM 1469 C C . LEU A 1 198 ? 3.050 -12.467 12.685 1.00 89.69 198 LEU A C 1
ATOM 1471 O O . LEU A 1 198 ? 2.226 -12.626 13.587 1.00 89.69 198 LEU A O 1
ATOM 1475 N N . ALA A 1 199 ? 3.705 -13.504 12.156 1.00 86.25 199 ALA A N 1
ATOM 1476 C CA . ALA A 1 199 ? 3.475 -14.879 12.599 1.00 86.25 199 ALA A CA 1
ATOM 1477 C C . ALA A 1 199 ? 3.857 -15.081 14.079 1.00 86.25 199 ALA A C 1
ATOM 1479 O O . ALA A 1 199 ? 3.154 -15.782 14.805 1.00 86.25 199 ALA A O 1
ATOM 1480 N N . ASN A 1 200 ? 4.912 -14.407 14.553 1.00 85.56 200 ASN A N 1
ATOM 1481 C CA . ASN A 1 200 ? 5.380 -14.504 15.941 1.00 85.56 200 ASN A CA 1
ATOM 1482 C C . ASN A 1 200 ? 4.385 -13.919 16.955 1.00 85.56 200 ASN A C 1
ATOM 1484 O O . ASN A 1 200 ? 4.379 -14.333 18.112 1.00 85.56 200 ASN A O 1
ATOM 1488 N N . ILE A 1 201 ? 3.538 -12.978 16.528 1.00 87.31 201 ILE A N 1
ATOM 1489 C CA . ILE A 1 201 ? 2.467 -12.391 17.350 1.00 87.31 201 ILE A CA 1
ATOM 1490 C C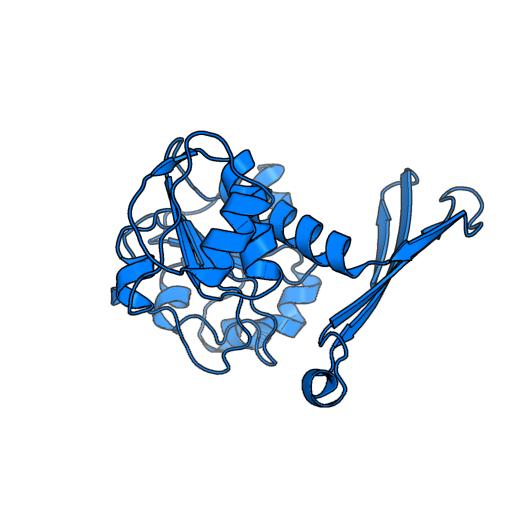 . ILE A 1 201 ? 1.099 -13.048 17.100 1.00 87.31 201 ILE A C 1
ATOM 1492 O O . ILE A 1 201 ? 0.077 -12.543 17.567 1.00 87.31 201 ILE A O 1
ATOM 1496 N N . GLY A 1 202 ? 1.075 -14.175 16.376 1.00 88.81 202 GLY A N 1
ATOM 1497 C CA . GLY A 1 202 ? -0.134 -14.953 16.103 1.00 88.81 202 GLY A CA 1
ATOM 1498 C C . GLY A 1 202 ? -1.032 -14.376 15.006 1.00 88.81 202 GLY A C 1
ATOM 1499 O O . GLY A 1 202 ? -2.208 -14.726 14.955 1.00 88.81 202 GLY A O 1
ATOM 1500 N N . VAL A 1 203 ? -0.504 -13.508 14.137 1.00 91.56 203 VAL A N 1
ATOM 1501 C CA . VAL A 1 203 ? -1.262 -12.856 13.057 1.00 91.56 203 VAL A CA 1
ATOM 1502 C C . VAL A 1 203 ? -0.682 -13.267 11.700 1.00 91.56 203 VAL A C 1
ATOM 1504 O O . VAL A 1 203 ? 0.127 -12.547 11.123 1.00 91.56 203 VAL A O 1
ATOM 1507 N N . PRO A 1 204 ? -1.025 -14.446 11.162 1.00 91.25 204 PRO A N 1
ATOM 1508 C CA . PRO A 1 204 ? -0.553 -14.829 9.838 1.00 91.25 204 PRO A CA 1
ATOM 1509 C C . PRO A 1 204 ? -1.175 -13.939 8.755 1.00 91.25 204 PRO A C 1
ATOM 1511 O O . PRO A 1 204 ? -2.304 -13.461 8.885 1.00 91.25 204 PRO A O 1
ATOM 1514 N N . VAL A 1 205 ? -0.457 -13.775 7.644 1.00 95.19 205 VAL A N 1
ATOM 1515 C CA . VAL A 1 205 ? -1.043 -13.204 6.427 1.00 95.19 205 VAL A CA 1
ATOM 1516 C C . VAL A 1 205 ? -2.100 -14.169 5.896 1.00 95.19 205 VAL A C 1
ATOM 1518 O O . VAL A 1 205 ? -1.840 -15.359 5.727 1.00 95.19 205 VAL A O 1
ATOM 1521 N N . TYR A 1 206 ? -3.307 -13.653 5.684 1.00 96.94 206 TYR A N 1
ATOM 1522 C CA . TYR A 1 206 ? -4.498 -14.433 5.374 1.00 96.94 206 TYR A CA 1
ATOM 1523 C C . TYR A 1 206 ? -4.554 -14.869 3.909 1.00 96.94 206 TYR A C 1
ATOM 1525 O O . TYR A 1 206 ? -4.850 -16.030 3.628 1.00 96.94 206 TYR A O 1
ATOM 1533 N N . ALA A 1 207 ? -4.313 -13.941 2.979 1.00 97.31 207 ALA A N 1
ATOM 1534 C CA . ALA A 1 207 ? -4.444 -14.189 1.546 1.00 97.31 207 ALA A CA 1
ATOM 1535 C C . ALA A 1 207 ? -3.670 -13.166 0.705 1.00 97.31 207 ALA A C 1
ATOM 1537 O O . ALA A 1 207 ? -3.350 -12.065 1.163 1.00 97.31 207 ALA A O 1
ATOM 1538 N N . GLU A 1 208 ? -3.456 -13.506 -0.562 1.00 97.75 208 GLU A N 1
ATOM 1539 C CA . GLU A 1 208 ? -3.099 -12.544 -1.603 1.00 97.75 208 GLU A CA 1
ATOM 1540 C C . GLU A 1 208 ? -4.334 -11.802 -2.115 1.00 97.75 208 GLU A C 1
ATOM 1542 O O . GLU A 1 208 ? -5.410 -12.383 -2.290 1.00 97.75 208 GLU A O 1
ATOM 1547 N N . ILE A 1 209 ? -4.169 -10.524 -2.456 1.00 97.06 209 ILE A N 1
ATOM 1548 C CA . ILE A 1 209 ? -5.250 -9.705 -3.013 1.00 97.06 209 ILE A CA 1
ATOM 1549 C C . ILE A 1 209 ? -5.789 -10.290 -4.324 1.00 97.06 209 ILE A C 1
ATOM 1551 O O . ILE A 1 209 ? -6.993 -10.253 -4.564 1.00 97.06 209 ILE A O 1
ATOM 1555 N N . GLY A 1 210 ? -4.933 -10.930 -5.129 1.00 95.81 210 GLY A N 1
ATOM 1556 C CA . GLY A 1 210 ? -5.344 -11.629 -6.349 1.00 95.81 210 GLY A CA 1
ATOM 1557 C C . GLY A 1 210 ? -6.363 -12.744 -6.094 1.00 95.81 210 GLY A C 1
ATOM 1558 O O . GLY A 1 210 ? -7.245 -12.972 -6.920 1.00 95.81 210 GLY A O 1
ATOM 1559 N N . GLN A 1 211 ? -6.302 -13.411 -4.938 1.00 97.50 211 GLN A N 1
ATOM 1560 C CA . GLN A 1 211 ? -7.275 -14.441 -4.561 1.00 97.50 211 GLN A CA 1
ATOM 1561 C C . GLN A 1 211 ? -8.636 -13.831 -4.200 1.00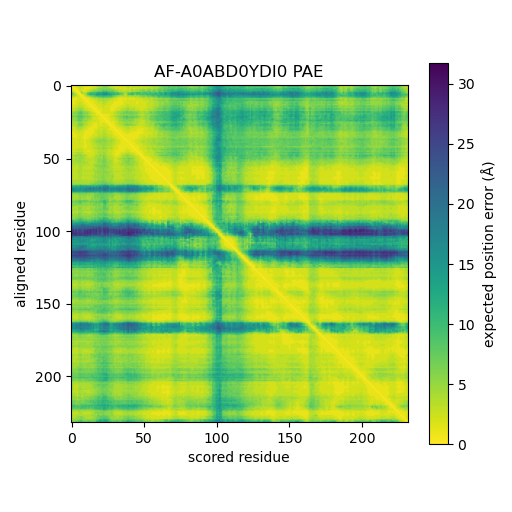 97.50 211 GLN A C 1
ATOM 1563 O O . GLN A 1 211 ? -9.679 -14.414 -4.507 1.00 97.50 211 GLN A O 1
ATOM 1568 N N . ILE A 1 212 ? -8.633 -12.639 -3.594 1.00 96.75 212 ILE A N 1
ATOM 1569 C CA . ILE A 1 212 ? -9.853 -11.883 -3.283 1.00 96.75 212 ILE A CA 1
ATOM 1570 C C . ILE A 1 212 ? -10.503 -11.369 -4.573 1.00 96.75 212 ILE A C 1
ATOM 1572 O O . ILE A 1 212 ? -11.679 -11.644 -4.807 1.00 96.75 212 ILE A O 1
ATOM 1576 N N . ILE A 1 213 ? -9.720 -10.731 -5.453 1.00 95.88 213 ILE A N 1
ATOM 1577 C CA . ILE A 1 213 ? -10.172 -10.221 -6.762 1.00 95.88 213 ILE A CA 1
ATOM 1578 C C . ILE A 1 213 ? -10.804 -11.346 -7.593 1.00 95.88 213 ILE A C 1
ATOM 1580 O O . ILE A 1 213 ? -11.894 -11.199 -8.147 1.00 95.88 213 ILE A O 1
ATOM 1584 N N . ASN A 1 214 ? -10.147 -12.509 -7.639 1.00 96.31 214 ASN A N 1
ATOM 1585 C CA . ASN A 1 214 ? -10.633 -13.678 -8.375 1.00 96.31 214 ASN A CA 1
ATOM 1586 C C . ASN A 1 214 ? -11.731 -14.460 -7.636 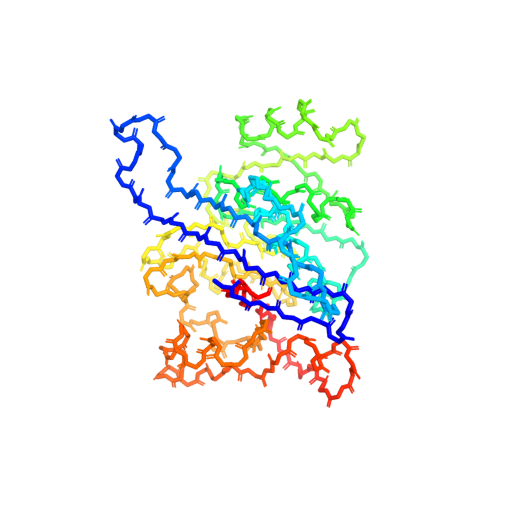1.00 96.31 214 ASN A C 1
ATOM 1588 O O . ASN A 1 214 ? -12.206 -15.477 -8.143 1.00 96.31 214 ASN A O 1
ATOM 1592 N N . LYS A 1 215 ? -12.149 -14.001 -6.449 1.00 95.56 215 LYS A N 1
ATOM 1593 C CA . LYS A 1 215 ? -13.207 -14.600 -5.620 1.00 95.56 215 LYS A CA 1
ATOM 1594 C C . LYS A 1 215 ? -12.937 -16.055 -5.226 1.00 95.56 215 LYS A C 1
ATOM 1596 O O . LYS A 1 215 ? -13.874 -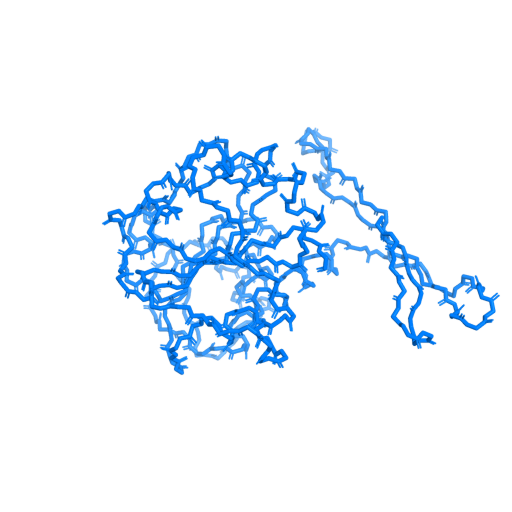16.796 -4.922 1.00 95.56 215 LYS A O 1
ATOM 1601 N N . THR A 1 216 ? -11.670 -16.466 -5.209 1.00 97.25 216 THR A N 1
ATOM 1602 C CA . THR A 1 216 ? -11.252 -17.796 -4.741 1.00 97.25 216 THR A CA 1
ATOM 1603 C C . THR A 1 216 ? -11.138 -17.838 -3.220 1.00 97.25 216 THR A C 1
ATOM 1605 O O . THR A 1 216 ? -11.298 -18.900 -2.620 1.00 97.25 216 THR A O 1
ATOM 1608 N N . VAL A 1 217 ? -10.945 -16.676 -2.590 1.00 96.62 217 VAL A N 1
ATOM 1609 C CA . VAL A 1 217 ? -10.986 -16.480 -1.139 1.00 96.62 217 VAL A CA 1
ATOM 1610 C C . VAL A 1 217 ? -11.979 -15.364 -0.811 1.00 96.62 217 VAL A C 1
ATOM 1612 O O . VAL A 1 217 ? -12.070 -14.363 -1.520 1.00 96.62 217 VAL A O 1
ATOM 1615 N N . LYS A 1 218 ? -12.750 -15.539 0.267 1.00 94.00 218 LYS A N 1
ATOM 1616 C CA . LYS A 1 218 ? -13.672 -14.523 0.798 1.00 94.00 218 LYS A CA 1
ATOM 1617 C C . LYS A 1 218 ? -13.140 -13.983 2.111 1.00 94.00 218 LYS A C 1
ATOM 1619 O O . LYS A 1 218 ? -12.594 -14.734 2.908 1.00 94.00 218 LYS A O 1
ATOM 1624 N N . ILE A 1 219 ? -13.377 -12.704 2.364 1.00 93.31 219 ILE A N 1
ATOM 1625 C CA . ILE A 1 219 ? -12.914 -12.061 3.592 1.00 93.31 219 ILE A CA 1
ATOM 1626 C C . ILE A 1 219 ? -13.849 -12.399 4.751 1.00 93.31 219 ILE A C 1
ATOM 1628 O O . ILE A 1 219 ? -15.066 -12.220 4.623 1.00 93.31 219 ILE A O 1
ATOM 1632 N N . PRO A 1 220 ? -13.318 -12.908 5.876 1.00 93.19 220 PRO A N 1
ATOM 1633 C CA . PRO A 1 220 ? -14.127 -13.178 7.050 1.00 93.19 220 PRO A CA 1
ATOM 1634 C C . PRO A 1 220 ? -14.551 -11.870 7.729 1.00 93.19 220 PRO A C 1
ATOM 1636 O O . PRO A 1 220 ? -13.958 -10.811 7.526 1.00 93.19 220 PRO A O 1
ATOM 1639 N N . LYS A 1 221 ? -15.582 -11.938 8.578 1.00 89.12 221 LYS A N 1
ATOM 1640 C CA . LYS A 1 221 ? -15.953 -10.793 9.419 1.00 89.12 221 LYS A CA 1
ATOM 1641 C C . LYS A 1 221 ? -14.785 -10.442 10.340 1.00 89.12 221 LYS A C 1
ATOM 1643 O O . LYS A 1 221 ? -14.246 -11.316 11.009 1.00 89.12 221 LYS A O 1
ATOM 1648 N N . THR A 1 222 ? -14.440 -9.165 10.384 1.00 91.69 222 THR A N 1
ATOM 1649 C CA . THR A 1 222 ? -13.290 -8.639 11.120 1.00 91.69 222 THR A CA 1
ATOM 1650 C C . THR A 1 222 ? -13.583 -7.223 11.602 1.00 91.69 222 THR A C 1
ATOM 1652 O O . THR A 1 222 ? -14.512 -6.584 11.102 1.00 91.69 222 THR A O 1
ATOM 1655 N N . HIS A 1 223 ? -12.812 -6.732 12.576 1.00 91.31 223 HIS A N 1
ATOM 1656 C CA . HIS A 1 223 ? -12.913 -5.340 13.001 1.00 91.31 223 HIS A CA 1
ATOM 1657 C C . HIS A 1 223 ? -12.366 -4.400 11.926 1.00 91.31 223 HIS A C 1
ATOM 1659 O O . HIS A 1 223 ? -12.979 -3.375 11.652 1.00 91.31 223 HIS A O 1
ATOM 1665 N N . CYS A 1 224 ? -11.249 -4.757 11.295 1.00 94.88 224 CYS A N 1
ATOM 1666 C CA . CYS A 1 224 ? -10.667 -4.008 10.184 1.00 94.88 224 CYS A CA 1
ATOM 1667 C C . CYS A 1 224 ? -9.943 -4.928 9.190 1.00 94.88 224 CYS A C 1
ATOM 1669 O O . CYS A 1 224 ? -9.671 -6.101 9.472 1.00 94.88 224 CYS A O 1
ATOM 1671 N N . THR A 1 225 ? -9.659 -4.411 7.999 1.00 97.44 225 THR A N 1
ATOM 1672 C CA . THR A 1 225 ? -8.856 -5.097 6.977 1.00 97.44 225 THR A CA 1
ATOM 1673 C C . THR A 1 225 ? -7.542 -4.354 6.782 1.00 97.44 225 THR A C 1
ATOM 1675 O O . THR A 1 225 ? -7.517 -3.125 6.782 1.00 97.44 225 THR A O 1
ATOM 1678 N N . ILE A 1 226 ? -6.448 -5.092 6.603 1.00 97.44 226 ILE A N 1
ATOM 1679 C CA . ILE A 1 226 ? -5.130 -4.536 6.288 1.00 97.44 226 ILE A CA 1
ATOM 1680 C C . ILE A 1 226 ? -4.695 -5.092 4.940 1.00 97.44 226 ILE A C 1
ATOM 1682 O O . ILE A 1 226 ? -4.722 -6.301 4.739 1.00 97.44 226 ILE A O 1
ATOM 1686 N N . PHE A 1 227 ? -4.261 -4.223 4.038 1.00 97.44 227 PHE A N 1
ATOM 1687 C CA . PHE A 1 227 ? -3.493 -4.587 2.860 1.00 97.44 227 PHE A CA 1
ATOM 1688 C C . PHE A 1 227 ? -2.039 -4.167 3.052 1.00 97.44 227 PHE A C 1
ATOM 1690 O O . PHE A 1 227 ? -1.745 -2.977 3.125 1.00 97.44 227 PHE A O 1
ATOM 1697 N N . HIS A 1 228 ? -1.140 -5.144 3.133 1.00 95.00 228 HIS A N 1
ATOM 1698 C CA . HIS A 1 228 ? 0.302 -4.925 3.120 1.00 95.00 228 HIS A CA 1
ATOM 1699 C C . HIS A 1 228 ? 0.825 -4.928 1.686 1.00 95.00 228 HIS A C 1
ATOM 1701 O O . HIS A 1 228 ? 0.851 -5.976 1.032 1.00 95.00 228 HIS A O 1
ATOM 1707 N N . SER A 1 229 ? 1.256 -3.758 1.219 1.00 92.75 229 SER A N 1
ATOM 1708 C CA . SER A 1 229 ? 1.838 -3.564 -0.110 1.00 92.75 229 SER A CA 1
ATOM 1709 C C . SER A 1 229 ? 3.362 -3.710 -0.050 1.00 92.75 229 SER A C 1
ATOM 1711 O O . SER A 1 229 ? 4.060 -2.741 0.253 1.00 92.75 229 SER A O 1
ATOM 1713 N N . LEU A 1 230 ? 3.893 -4.877 -0.420 1.00 88.94 230 LEU A N 1
ATOM 1714 C CA . LEU A 1 230 ? 5.336 -5.182 -0.390 1.00 88.94 230 LEU A CA 1
ATOM 1715 C C . LEU A 1 230 ? 6.050 -4.858 -1.705 1.00 88.94 230 LEU A C 1
ATOM 1717 O O . LEU A 1 230 ? 7.266 -4.971 -1.855 1.00 88.94 230 LEU A O 1
ATOM 1721 N N . GLY A 1 231 ? 5.297 -4.388 -2.689 1.00 83.00 231 GLY A N 1
ATOM 1722 C CA . GLY A 1 231 ? 5.854 -3.788 -3.873 1.00 83.00 231 GLY A CA 1
ATOM 1723 C C . GLY A 1 231 ? 5.891 -4.709 -5.088 1.00 83.00 231 GLY A C 1
ATOM 1724 O O . GLY A 1 231 ? 6.750 -4.510 -5.956 1.00 83.00 231 GLY A O 1
ATOM 1725 N N . ARG A 1 232 ? 4.931 -5.624 -5.184 1.00 76.25 232 ARG A N 1
ATOM 1726 C CA . ARG A 1 232 ? 4.664 -6.407 -6.391 1.00 76.25 232 ARG A CA 1
ATOM 1727 C C . ARG A 1 232 ? 3.576 -5.802 -7.269 1.00 76.25 232 ARG A C 1
ATOM 1729 O O . ARG A 1 232 ? 2.905 -4.848 -6.815 1.00 76.25 232 ARG A O 1
#

pLDDT: mean 85.1, std 13.41, range [35.88, 97.75]

Foldseek 3Di:
DWDDDPQPWTKDKDKDAAPCCVVVVDDRMWIKMWTARSVPRHTDDIDGCLLVLLQVLLVVVLLLCVLFADDQEWAEFEADQDSNSLNNVQSNVVSHQYDDDADDPPSQVVCCVPHDDDRDYDYDDPALLVRAQRGQEYEYAEQDQAARAEPVSHFFRHEYEQEHDYQQSPRNYDLVVQVQEAEEEQDPVLCVPRVVVCVVSVRDHHYYSVCSVVVVDDDDRTRYYYYYYSRD

InterPro domains:
  IPR003462 Ornithine cyclodeaminase/mu-crystallin [PF02423] (1-231)
  IPR003462 Ornithine cyclodeaminase/mu-crystallin [PTHR13812] (1-231)
  IPR023401 Ornithine cyclodeaminase, N-terminal [G3DSA:3.30.1780.10] (1-69)
  IPR036291 NAD(P)-binding domain superfamily [SSF51735] (1-231)

Radius of gyration: 17.93 Å; Cα contacts (8 Å, |Δi|>4): 452; chains: 1; bounding box: 43×41×49 Å

Solvent-accessible surface area (backbone atoms only — not comparable to full-atom values): 12769 Å² total; per-residue (Å²): 93,73,52,72,49,96,69,78,41,27,37,35,38,52,74,49,79,41,88,67,27,60,85,72,78,40,70,41,59,48,31,37,33,40,34,30,40,52,88,76,65,48,80,73,47,80,40,84,21,49,67,53,53,28,45,54,52,21,48,51,46,41,56,48,44,67,76,61,38,92,68,84,66,45,30,78,22,67,49,49,84,44,67,51,30,55,27,32,56,54,45,40,53,77,75,39,60,53,64,70,59,72,56,40,67,66,66,42,47,50,44,50,73,72,73,50,91,75,90,67,54,62,57,31,53,99,42,61,57,70,41,36,42,79,24,38,33,37,35,40,35,40,66,45,82,51,57,69,42,53,48,93,38,50,45,82,62,21,21,32,36,45,47,29,77,25,100,48,52,62,25,44,46,30,71,64,38,52,73,44,36,47,36,30,26,66,42,65,78,55,38,63,69,56,42,45,69,36,50,79,75,73,36,60,79,71,45,37,48,67,37,46,78,70,63,77,44,80,85,73,94,59,46,25,35,34,37,42,52,86,75,120

Organism: NCBI:txid642074

Secondary structure (DSSP, 8-state):
-EEEETTTEEEEEEEEE-GGGGGGT--SEEEEEEEE-TTT--EEEEEE-HHHHHHHHHHHHHHHHHHH---SEE-EEEE--SHHHHHHHHHHHHHSEEPP----HHHHHHHHHHT--SS------SSHHHHHTT-SEEEE-S--SS--B-GGGSPTT-EEEE----SSTTTTB-HHHHHTEEEEES-HHHHHHHSHHHHHTT----EEHHHHHTTSS-PPP-SEEEEE----

Mean predicted aligned error: 6.71 Å